Protein AF-0000000078541128 (afdb_homodimer)

Secondary structure (DSSP, 8-state):
-------TT--S-EEEEEEEGGGTEEEEEEGGGTEEEEEE--TTT-S--B-SS--SEEEES--EEEEEEEETTEEEEEEE--TT--S--EEEEEETTTTEEEEEEE--SSEEEEEE-TTSEEEEEETTTTEEEEEEPPTT-/-------TT--S-EEEEEEEGGGTEEEEEEGGGTEEEEEE--TTT-S--B-SS--SEEEES--EEEEEEEETTEEEEEEE--TT--S--EEEEEETTTTEEEEEEE--SSEEEEEE-TTSEEEEEETTTTEEEEEEPPTT-

Foldseek 3Di:
DPPPQQDFQGADPQQEWEQQPVVQWIWTQRQQQQKIFIDRVCVVPDDDPPPPDGTPDMDGPNARWQYWYDDNQKIWTWHPQDPVSPAFIFIKIARNVVGDMDTDDGHDAAWHYWDADNQAKIWTAHDVVRDIDIDHDDPVD/DPPPQQDFQGADPQQEWEQQPVVQWIWTQRQQQQKIFIARVCVVPDDDPPPPDGTPDMDGPNARWQYWYDDNQKIWTWHPQDPVSPAFIFIKIARNVVGDMDTDDGHDAAWHYWDADNQAKIWTAHDVVRDIDIDHDDPVD

Radius of gyration: 17.72 Å; Cα contacts (8 Å, |Δi|>4): 763; chains: 2; bounding box: 40×55×52 Å

Solvent-accessible surface area (backbone atoms only — not comparable to full-atom values): 14828 Å² total; per-residue (Å²): 122,83,79,87,66,70,52,84,67,50,46,78,33,37,45,17,33,24,53,26,66,93,74,40,28,34,31,36,24,17,22,82,69,13,28,36,40,23,26,74,50,40,79,88,75,58,91,48,62,45,66,85,48,72,54,76,47,70,46,68,79,69,38,23,27,35,21,44,36,52,57,71,66,30,42,35,35,33,18,22,70,37,98,75,60,77,46,73,11,28,36,34,42,26,40,65,88,77,67,50,69,46,76,78,45,72,64,51,63,41,42,39,19,49,30,71,46,97,85,36,43,33,37,33,23,14,53,75,61,45,44,30,42,50,44,75,52,62,85,85,104,121,83,80,88,68,70,52,84,69,50,46,77,34,38,47,16,33,25,52,24,65,91,75,41,28,34,32,36,24,17,21,81,69,13,28,36,41,24,25,74,49,42,82,89,73,61,87,46,63,46,66,85,48,71,52,77,47,71,47,68,78,69,40,23,28,36,22,44,37,52,56,71,67,28,42,36,34,35,19,20,70,35,98,74,60,78,46,73,11,28,36,34,40,27,38,66,88,76,67,50,69,46,74,77,44,70,64,51,63,40,43,38,21,49,29,70,47,96,83,35,42,34,37,34,24,12,54,77,61,45,43,30,42,54,44,75,51,62,86,85,104

pLDDT: mean 86.83, std 13.99, range [32.66, 98.69]

Structure (mmCIF, N/CA/C/O backbone):
data_AF-0000000078541128-model_v1
#
loop_
_entity.id
_entity.type
_entity.pdbx_description
1 polymer 'NHL repeat protein'
#
loop_
_atom_site.group_PDB
_atom_site.id
_atom_site.type_symbol
_atom_site.label_atom_id
_atom_site.label_alt_id
_atom_site.label_comp_id
_atom_site.label_asym_id
_atom_site.label_entity_id
_atom_site.label_seq_id
_atom_site.pdbx_PDB_ins_code
_atom_site.Cartn_x
_atom_site.Cartn_y
_atom_site.Cartn_z
_atom_site.occupancy
_atom_site.B_iso_or_equiv
_atom_site.auth_seq_id
_atom_site.auth_comp_id
_atom_site.auth_asym_id
_atom_site.auth_atom_id
_atom_site.pdbx_PDB_model_num
ATOM 1 N N . MET A 1 1 ? -11.203 32.375 -9.016 1 32.66 1 MET A N 1
ATOM 2 C CA . MET A 1 1 ? -11.945 31.141 -8.766 1 32.66 1 MET A CA 1
ATOM 3 C C . MET A 1 1 ? -11.656 30.609 -7.363 1 32.66 1 MET A C 1
ATOM 5 O O . MET A 1 1 ? -10.555 30.797 -6.84 1 32.66 1 MET A O 1
ATOM 9 N N . PRO A 1 2 ? -12.484 30.562 -6.43 1 39.88 2 PRO A N 1
ATOM 10 C CA . PRO A 1 2 ? -12.102 30.188 -5.066 1 39.88 2 PRO A CA 1
ATOM 11 C C . PRO A 1 2 ? -11.094 29.047 -5.027 1 39.88 2 PRO A C 1
ATOM 13 O O . PRO A 1 2 ? -11.031 28.234 -5.957 1 39.88 2 PRO A O 1
ATOM 16 N N . SER A 1 3 ? -9.891 29.156 -4.656 1 41.56 3 SER A N 1
ATOM 17 C CA . SER A 1 3 ? -8.789 28.203 -4.609 1 41.56 3 SER A CA 1
ATOM 18 C C . SER A 1 3 ? -9.281 26.812 -4.246 1 41.56 3 SER A C 1
ATOM 20 O O . SER A 1 3 ? -9.984 26.641 -3.246 1 41.56 3 SER A O 1
ATOM 22 N N . ASN A 1 4 ? -9.922 25.906 -5.113 1 50.22 4 ASN A N 1
ATOM 23 C CA . ASN A 1 4 ? -10.406 24.531 -5.07 1 50.22 4 ASN A CA 1
ATOM 24 C C . ASN A 1 4 ? -9.656 23.703 -4.027 1 50.22 4 ASN A C 1
ATOM 26 O O . ASN A 1 4 ? -8.867 22.828 -4.375 1 50.22 4 ASN A O 1
ATOM 30 N N . GLU A 1 5 ? -9.242 24.297 -2.873 1 69.75 5 GLU A N 1
ATOM 31 C CA . GLU A 1 5 ? -8.5 23.672 -1.785 1 69.75 5 GLU A CA 1
ATOM 32 C C . GLU A 1 5 ? -9.352 22.641 -1.058 1 69.75 5 GLU A C 1
ATOM 34 O O . GLU A 1 5 ? -10.484 22.922 -0.662 1 69.75 5 GLU A O 1
ATOM 39 N N . TYR A 1 6 ? -9.156 21.391 -1.331 1 81.69 6 TYR A N 1
ATOM 40 C CA . TYR A 1 6 ? -9.82 20.328 -0.582 1 81.69 6 TYR A CA 1
ATOM 41 C C . TYR A 1 6 ? -9.625 20.516 0.917 1 81.69 6 TYR A C 1
ATOM 43 O O . TYR A 1 6 ? -8.516 20.797 1.377 1 81.69 6 TYR A O 1
ATOM 51 N N . GLY A 1 7 ? -10.773 20.688 1.606 1 83.25 7 GLY A N 1
ATOM 52 C CA . GLY A 1 7 ? -10.711 20.828 3.053 1 83.25 7 GLY A CA 1
ATOM 53 C C . GLY A 1 7 ? -10.195 19.578 3.748 1 83.25 7 GLY A C 1
ATOM 54 O O . GLY A 1 7 ? -9.883 18.578 3.096 1 83.25 7 GLY A O 1
ATOM 55 N N . PRO A 1 8 ? -10.117 19.844 5.059 1 82.69 8 PRO A N 1
ATOM 56 C CA . PRO A 1 8 ? -9.758 18.656 5.836 1 82.69 8 PRO A CA 1
ATOM 57 C C . PRO A 1 8 ? -10.695 17.484 5.59 1 82.69 8 PRO A C 1
ATOM 59 O O . PRO A 1 8 ? -11.898 17.672 5.402 1 82.69 8 PRO A O 1
ATOM 62 N N . SER A 1 9 ? -10.109 16.266 5.418 1 85.31 9 SER A N 1
ATOM 63 C CA . SER A 1 9 ? -10.844 15.008 5.301 1 85.31 9 SER A CA 1
ATOM 64 C C . SER A 1 9 ? -11.422 14.836 3.898 1 85.31 9 SER A C 1
ATOM 66 O O . SER A 1 9 ? -12.109 13.852 3.621 1 85.31 9 SER A O 1
ATOM 68 N N . GLU A 1 10 ? -11.195 15.891 3.111 1 88.81 10 GLU A N 1
ATOM 69 C CA . GLU A 1 10 ? -11.57 15.742 1.707 1 88.81 10 GLU A CA 1
ATOM 70 C C . GLU A 1 10 ? -10.391 15.227 0.878 1 88.81 10 GLU A C 1
ATOM 72 O O . GLU A 1 10 ? -9.359 15.891 0.771 1 88.81 10 GLU A O 1
ATOM 77 N N . PHE A 1 11 ? -10.625 14.094 0.246 1 92.12 11 PHE A N 1
ATOM 78 C CA . PHE 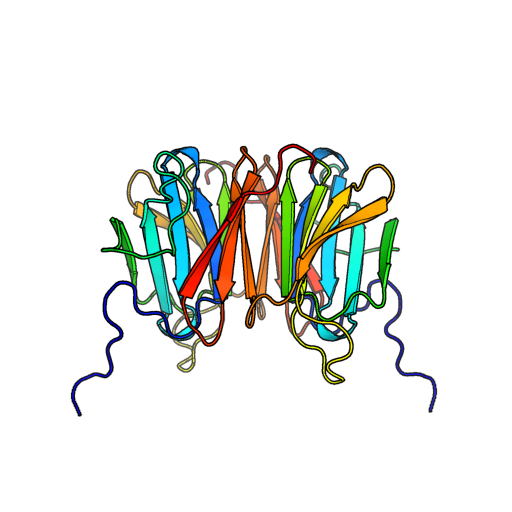A 1 11 ? -9.547 13.477 -0.512 1 92.12 11 PHE A CA 1
ATOM 79 C C . PHE A 1 11 ? -9.766 13.656 -2.01 1 92.12 11 PHE A C 1
ATOM 81 O O . PHE A 1 11 ? -10.898 13.664 -2.484 1 92.12 11 PHE A O 1
ATOM 88 N N . LEU A 1 12 ? -8.727 13.781 -2.695 1 93.44 12 LEU A N 1
ATOM 89 C CA . LEU A 1 12 ? -8.758 13.766 -4.152 1 93.44 12 LEU A CA 1
ATOM 90 C C . LEU A 1 12 ? -8.344 12.406 -4.695 1 93.44 12 LEU A C 1
ATOM 92 O O . LEU A 1 12 ? -9.086 11.781 -5.461 1 93.44 12 LEU A O 1
ATOM 96 N N . ILE A 1 13 ? -7.176 11.789 -4.262 1 94.25 13 ILE A N 1
ATOM 97 C CA . ILE A 1 13 ? -6.734 10.438 -4.566 1 94.25 13 ILE A CA 1
ATOM 98 C C . ILE A 1 13 ? -6.094 9.812 -3.33 1 94.25 13 ILE A C 1
ATOM 100 O O . ILE A 1 13 ? -4.875 9.891 -3.145 1 94.25 13 ILE A O 1
ATOM 104 N N . PRO A 1 14 ? -6.98 9.258 -2.457 1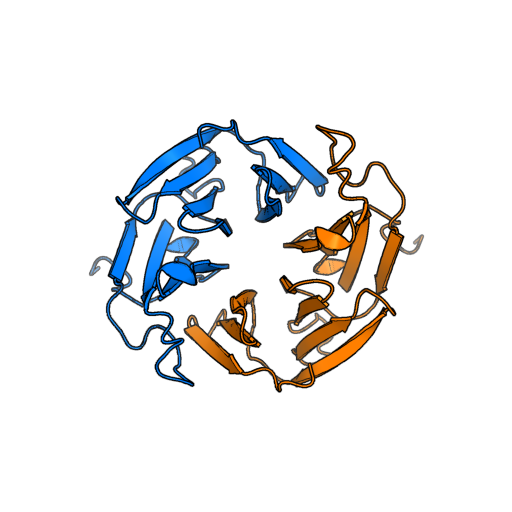 94.88 14 PRO A N 1
ATOM 105 C CA . PRO A 1 14 ? -6.406 8.539 -1.321 1 94.88 14 PRO A CA 1
ATOM 106 C C . PRO A 1 14 ? -5.684 7.258 -1.74 1 94.88 14 PRO A C 1
ATOM 108 O O . PRO A 1 14 ? -6.238 6.164 -1.618 1 94.88 14 PRO A O 1
ATOM 111 N N . HIS A 1 15 ? -4.438 7.379 -2.082 1 97.31 15 HIS A N 1
ATOM 112 C CA . HIS A 1 15 ? -3.688 6.379 -2.832 1 97.31 15 HIS A CA 1
ATOM 113 C C . HIS A 1 15 ? -3.141 5.297 -1.907 1 97.31 15 HIS A C 1
ATOM 115 O O . HIS A 1 15 ? -2.967 4.148 -2.324 1 97.31 15 HIS A O 1
ATOM 121 N N . SER A 1 16 ? -2.885 5.676 -0.635 1 98.25 16 SER A N 1
ATOM 122 C CA . SER A 1 16 ? -2.266 4.711 0.265 1 98.25 16 SER A CA 1
ATOM 123 C C . SER A 1 16 ? -2.678 4.957 1.712 1 98.25 16 SER A C 1
ATOM 125 O O . SER A 1 16 ? -2.924 6.102 2.105 1 98.25 16 SER A O 1
ATOM 127 N N . LEU A 1 17 ? -2.682 3.85 2.521 1 97.81 17 LEU A N 1
ATOM 128 C CA . LEU A 1 17 ? -3.047 3.9 3.934 1 97.81 17 LEU A CA 1
ATOM 129 C C . LEU A 1 17 ? -1.94 3.311 4.801 1 97.81 17 LEU A C 1
ATOM 131 O O . LEU A 1 17 ? -1.278 2.35 4.402 1 97.81 17 LEU A O 1
ATOM 135 N N . ALA A 1 18 ? -1.819 3.859 5.977 1 98 18 ALA A N 1
ATOM 136 C CA . ALA A 1 18 ? -0.995 3.283 7.031 1 98 18 ALA A CA 1
ATOM 137 C C . ALA A 1 18 ? -1.696 3.371 8.383 1 98 18 ALA A C 1
ATOM 139 O O . ALA A 1 18 ? -2.225 4.426 8.75 1 98 18 ALA A O 1
ATOM 140 N N . LEU A 1 19 ? -1.755 2.283 9.078 1 96.56 19 LEU A N 1
ATOM 141 C CA . LEU A 1 19 ? -2.346 2.234 10.414 1 96.56 19 LEU A CA 1
ATOM 142 C C . LEU A 1 19 ? -1.265 2.211 11.492 1 96.56 19 LEU A C 1
ATOM 144 O O . LEU A 1 19 ? -0.557 1.212 11.641 1 96.56 19 LEU A O 1
ATOM 148 N N . ILE A 1 20 ? -1.13 3.295 12.141 1 95.62 20 ILE A N 1
ATOM 149 C CA . ILE A 1 20 ? -0.237 3.355 13.289 1 95.62 20 ILE A CA 1
ATOM 150 C C . ILE A 1 20 ? -1.001 2.971 14.555 1 95.62 20 ILE A C 1
ATOM 152 O O . ILE A 1 20 ? -1.466 3.842 15.297 1 95.62 20 ILE A O 1
ATOM 156 N N . GLU A 1 21 ? -1.006 1.749 14.773 1 92.62 21 GLU A N 1
ATOM 157 C CA . GLU A 1 21 ? -1.968 1.168 15.703 1 92.62 21 GLU A CA 1
ATOM 158 C C . GLU A 1 21 ? -1.656 1.571 17.141 1 92.62 21 GLU A C 1
ATOM 160 O O . GLU A 1 21 ? -2.566 1.844 17.922 1 92.62 21 GLU A O 1
ATOM 165 N N . ASP A 1 22 ? -0.393 1.658 17.469 1 92.56 22 ASP A N 1
ATOM 166 C CA . ASP A 1 22 ? -0.024 1.984 18.844 1 92.56 22 ASP A CA 1
ATOM 167 C C . ASP A 1 22 ? -0.416 3.418 19.188 1 92.56 22 ASP A C 1
ATOM 169 O O . ASP A 1 22 ? -0.501 3.777 20.359 1 92.56 22 ASP A O 1
ATOM 173 N N . MET A 1 23 ? -0.615 4.25 18.172 1 93.56 23 MET A N 1
ATOM 174 C CA . MET A 1 23 ? -1.021 5.633 18.406 1 93.56 23 MET A CA 1
ATOM 175 C C . MET A 1 23 ? -2.484 5.84 18.031 1 93.56 23 MET A C 1
ATOM 177 O O . MET A 1 23 ? -2.986 6.965 18.062 1 93.56 23 MET A O 1
ATOM 181 N N . ASN A 1 24 ? -3.201 4.793 17.625 1 90.94 24 ASN A N 1
ATOM 182 C CA . ASN A 1 24 ? -4.594 4.832 17.188 1 90.94 24 ASN A CA 1
ATOM 183 C C . ASN A 1 24 ? -4.801 5.812 16.031 1 90.94 24 ASN A C 1
ATOM 185 O O . ASN A 1 24 ? -5.73 6.625 16.062 1 90.94 24 ASN A O 1
ATOM 189 N N . LEU A 1 25 ? -3.834 5.727 15.047 1 93.25 25 LEU A N 1
ATOM 190 C CA . LEU A 1 25 ? -3.906 6.629 13.906 1 93.25 25 LEU A CA 1
ATOM 191 C C . LEU A 1 25 ? -4.062 5.848 12.609 1 93.25 25 LEU A C 1
ATOM 193 O O . LEU A 1 25 ? -3.402 4.824 12.414 1 93.25 25 LEU A O 1
ATOM 197 N N . ILE A 1 26 ? -4.969 6.27 11.781 1 94.94 26 ILE A N 1
ATOM 198 C CA . ILE A 1 26 ? -5.039 5.871 10.375 1 94.94 26 ILE A CA 1
ATOM 199 C C . ILE A 1 26 ? -4.641 7.051 9.484 1 94.94 26 ILE A C 1
ATOM 201 O O . ILE A 1 26 ? -5.238 8.125 9.562 1 94.94 26 ILE A O 1
ATOM 205 N N . CYS A 1 27 ? -3.604 6.875 8.734 1 96.44 27 CYS A N 1
ATOM 206 C CA . CYS A 1 27 ? -3.062 7.941 7.898 1 96.44 27 CYS A CA 1
ATOM 207 C C . CYS A 1 27 ? -3.373 7.688 6.426 1 96.44 27 CYS A C 1
ATOM 209 O O . CYS A 1 27 ? -3.334 6.547 5.965 1 96.44 27 CYS A O 1
ATOM 211 N N . VAL A 1 28 ? -3.652 8.742 5.73 1 96.62 28 VAL A N 1
ATOM 212 C CA . VAL A 1 28 ? -4.055 8.68 4.328 1 96.62 28 VAL A CA 1
ATOM 213 C C . VAL A 1 28 ? -3.109 9.523 3.48 1 96.62 28 VAL A C 1
ATOM 215 O O . VAL A 1 28 ? -2.996 10.734 3.691 1 96.62 28 VAL A O 1
ATOM 218 N N . ALA A 1 29 ? -2.379 8.859 2.596 1 97.25 29 ALA A N 1
ATOM 219 C CA . ALA A 1 29 ? -1.646 9.602 1.574 1 97.25 29 ALA A CA 1
ATOM 220 C C . ALA A 1 29 ? -2.572 10.047 0.445 1 97.25 29 ALA A C 1
ATOM 222 O O . ALA A 1 29 ? -3.064 9.211 -0.324 1 97.25 29 ALA A O 1
ATOM 223 N N . ASP A 1 30 ? -2.834 11.305 0.445 1 95.44 30 ASP A N 1
ATOM 224 C CA . ASP A 1 30 ? -3.658 11.922 -0.593 1 95.44 30 ASP A CA 1
ATOM 225 C C . ASP A 1 30 ? -2.795 12.484 -1.717 1 95.44 30 ASP A C 1
ATOM 227 O O . ASP A 1 30 ? -2.441 13.664 -1.7 1 95.44 30 ASP A O 1
ATOM 231 N N . ARG A 1 31 ? -2.541 11.633 -2.666 1 95.5 31 ARG A N 1
ATOM 232 C CA . ARG A 1 31 ? -1.444 11.805 -3.613 1 95.5 31 ARG A CA 1
ATOM 233 C C . ARG A 1 31 ? -1.565 13.125 -4.359 1 95.5 31 ARG A C 1
ATOM 235 O O . ARG A 1 31 ? -0.625 13.922 -4.375 1 95.5 31 ARG A O 1
ATOM 242 N N . GLU A 1 32 ? -2.775 13.438 -4.871 1 93.12 32 GLU A N 1
ATOM 243 C CA . GLU A 1 32 ? -2.887 14.594 -5.758 1 93.12 32 GLU A CA 1
ATOM 244 C C . GLU A 1 32 ? -3.059 15.883 -4.957 1 93.12 32 GLU A C 1
ATOM 246 O O . GLU A 1 32 ? -2.896 16.984 -5.5 1 93.12 32 GLU A O 1
ATOM 251 N N . ASN A 1 33 ? -3.414 15.781 -3.625 1 91.94 33 ASN A N 1
ATOM 252 C CA . ASN A 1 33 ? -3.389 16.938 -2.74 1 91.94 33 ASN A CA 1
ATOM 253 C C . ASN A 1 33 ? -2.016 17.125 -2.105 1 91.94 33 ASN A C 1
ATOM 255 O O . ASN A 1 33 ? -1.792 18.094 -1.378 1 91.94 33 ASN A O 1
ATOM 259 N N . GLU A 1 34 ? -1.096 16.203 -2.385 1 92.88 34 GLU A N 1
ATOM 260 C CA . GLU A 1 34 ? 0.288 16.25 -1.924 1 92.88 34 GLU A CA 1
ATOM 261 C C . GLU A 1 34 ? 0.359 16.375 -0.405 1 92.88 34 GLU A C 1
ATOM 263 O O . GLU A 1 34 ? 1.082 17.219 0.123 1 92.88 34 GLU A O 1
ATOM 268 N N . ARG A 1 35 ? -0.426 15.531 0.238 1 93.69 35 ARG A N 1
ATOM 269 C CA . ARG A 1 35 ? -0.481 15.602 1.694 1 93.69 35 ARG A CA 1
ATOM 270 C C . ARG A 1 35 ? -0.777 14.227 2.297 1 93.69 35 ARG A C 1
ATOM 272 O O . ARG A 1 35 ? -1.242 13.328 1.598 1 93.69 35 ARG A O 1
ATOM 279 N N . VAL A 1 36 ? -0.39 14.133 3.504 1 96.31 36 VAL A N 1
ATOM 280 C CA . VAL A 1 36 ? -0.811 13.031 4.363 1 96.31 36 VAL A CA 1
ATOM 281 C C . VAL A 1 36 ? -1.637 13.57 5.527 1 96.31 36 VAL A C 1
ATOM 283 O O . VAL A 1 36 ? -1.249 14.547 6.172 1 96.31 36 VAL A O 1
ATOM 286 N N . GLN A 1 37 ? -2.826 12.984 5.695 1 95.5 37 GLN A N 1
ATOM 287 C CA . GLN A 1 37 ? -3.65 13.297 6.855 1 95.5 37 GLN A CA 1
ATOM 288 C C . GLN A 1 37 ? -3.859 12.07 7.734 1 95.5 37 GLN A C 1
ATOM 290 O O . GLN A 1 37 ? -4.074 10.969 7.227 1 95.5 37 GLN A O 1
ATOM 295 N N . CYS A 1 38 ? -3.797 12.297 9.016 1 94.88 38 CYS A N 1
ATOM 296 C CA . CYS A 1 38 ? -3.992 11.203 9.961 1 94.88 38 CYS A CA 1
ATOM 297 C C . CYS A 1 38 ? -5.184 11.477 10.875 1 94.88 38 CYS A C 1
ATOM 299 O O . CYS A 1 38 ? -5.352 12.594 11.367 1 94.88 38 CYS A O 1
ATOM 301 N N . PHE A 1 39 ? -5.918 10.438 11.047 1 92.31 39 PHE A N 1
ATOM 302 C CA . PHE A 1 39 ? -7.152 10.477 11.82 1 92.31 39 PHE A CA 1
ATOM 303 C C . PHE A 1 39 ? -7.125 9.438 12.938 1 92.31 39 PHE A C 1
ATOM 305 O O . PHE A 1 39 ? -6.285 8.539 12.93 1 92.31 39 PHE A O 1
ATOM 312 N N . SER A 1 40 ? -8.062 9.664 13.867 1 89.88 40 SER A N 1
ATOM 313 C CA . SER A 1 40 ? -8.258 8.578 14.82 1 89.88 40 SER A CA 1
ATOM 314 C C . SER A 1 40 ? -8.719 7.305 14.125 1 89.88 40 SER A C 1
ATOM 316 O O . SER A 1 40 ? -9.641 7.34 13.305 1 89.88 40 SER A O 1
ATOM 318 N N . ALA A 1 41 ? -8.07 6.207 14.391 1 89.31 41 ALA A N 1
ATOM 319 C CA . ALA A 1 41 ? -8.438 4.941 13.766 1 89.31 41 ALA A CA 1
ATOM 320 C C . ALA A 1 41 ? -9.719 4.379 14.367 1 89.31 41 ALA A C 1
ATOM 322 O O . ALA A 1 41 ? -10.352 3.498 13.781 1 89.31 41 ALA A O 1
ATOM 323 N N . GLY A 1 42 ? -10.133 4.859 15.453 1 82.56 42 GLY A N 1
ATOM 324 C CA . GLY A 1 42 ? -11.344 4.402 16.109 1 82.56 42 GLY A CA 1
ATOM 325 C C . GLY A 1 42 ? -11.273 2.955 16.562 1 82.56 42 GLY A C 1
ATOM 326 O O . GLY A 1 42 ? -12.289 2.26 16.594 1 82.56 42 GLY A O 1
ATOM 327 N N . LEU A 1 43 ? -10.203 2.33 16.531 1 72.44 43 LEU A N 1
ATOM 328 C CA . LEU A 1 43 ? -10.047 0.922 16.891 1 72.44 43 LEU A CA 1
ATOM 329 C C . LEU A 1 43 ? -10.727 0.609 18.219 1 72.44 43 LEU A C 1
ATOM 331 O O . LEU A 1 43 ? -11.211 -0.506 18.422 1 72.44 43 LEU A O 1
ATOM 335 N N . ALA A 1 44 ? -10.828 1.604 19 1 61.97 44 ALA A N 1
ATOM 336 C CA . ALA A 1 44 ? -11.508 1.357 20.266 1 61.97 44 ALA A CA 1
ATOM 337 C C . ALA A 1 44 ? -13.008 1.561 20.125 1 61.97 44 ALA A C 1
ATOM 339 O O . ALA A 1 44 ? -13.789 1.079 20.969 1 61.97 44 ALA A O 1
ATOM 340 N N . GLU A 1 45 ? -13.445 2.314 19.047 1 61.03 45 GLU A N 1
ATOM 341 C CA . GLU A 1 45 ? -14.844 2.732 18.984 1 61.03 45 GLU A CA 1
ATOM 342 C C . GLU A 1 45 ? -15.648 1.823 18.062 1 61.03 45 GLU A C 1
ATOM 344 O O . GLU A 1 45 ? -16.875 1.8 18.125 1 61.03 45 GLU A O 1
ATOM 349 N N . GLY A 1 46 ? -15.266 0.935 17.422 1 53.75 46 GLY A N 1
ATOM 350 C CA . GLY A 1 46 ? -15.93 0.039 16.484 1 53.75 46 GLY A CA 1
ATOM 351 C C . GLY A 1 46 ? -15.922 0.548 15.055 1 53.75 46 GLY A C 1
ATOM 352 O O . GLY A 1 46 ? -15.062 1.347 14.68 1 53.75 46 GLY A O 1
ATOM 353 N N . HIS A 1 47 ? -17.109 0.223 14.062 1 54 47 HIS A N 1
ATOM 354 C CA . HIS A 1 47 ? -17.312 0.353 12.625 1 54 47 HIS A CA 1
ATOM 355 C C . HIS A 1 47 ? -17.516 1.81 12.227 1 54 47 HIS A C 1
ATOM 357 O O . HIS A 1 47 ? -18.438 2.465 12.711 1 54 47 HIS A O 1
ATOM 363 N N . ARG A 1 48 ? -16.516 2.555 11.797 1 56.84 48 ARG A N 1
ATOM 364 C CA . ARG A 1 48 ? -16.797 3.902 11.312 1 56.84 48 ARG A CA 1
ATOM 365 C C . ARG A 1 48 ? -16.188 4.137 9.945 1 56.84 48 ARG A C 1
ATOM 367 O O . ARG A 1 48 ? -15.242 3.441 9.555 1 56.84 48 ARG A O 1
ATOM 374 N N . THR A 1 49 ? -16.938 4.633 8.961 1 57.81 49 THR A N 1
ATOM 375 C CA . THR A 1 49 ? -16.359 5.297 7.801 1 57.81 49 THR A CA 1
ATOM 376 C C . THR A 1 49 ? -15.383 6.387 8.234 1 57.81 49 THR A C 1
ATOM 378 O O . THR A 1 49 ? -15.633 7.109 9.195 1 57.81 49 THR A O 1
ATOM 381 N N . ILE A 1 50 ? -14.078 6.273 7.809 1 62.38 50 ILE A N 1
ATOM 382 C CA . ILE A 1 50 ? -13.086 7.324 8.023 1 62.38 50 ILE A CA 1
ATOM 383 C C . ILE A 1 50 ? -13 8.203 6.781 1 62.38 50 ILE A C 1
ATOM 385 O O . ILE A 1 50 ? -13.188 7.73 5.66 1 62.38 50 ILE A O 1
ATOM 389 N N . PRO A 1 51 ? -12.734 9.742 7.016 1 57.72 51 PRO A N 1
ATOM 390 C CA . PRO A 1 51 ? -12.688 10.43 8.305 1 57.72 51 PRO A CA 1
ATOM 391 C C . PRO A 1 51 ? -14.055 10.969 8.742 1 57.72 51 PRO A C 1
ATOM 393 O O . PRO A 1 51 ? -14.789 11.523 7.926 1 57.72 51 PRO A O 1
ATOM 396 N N . ALA A 1 52 ? -14.742 10.484 9.719 1 55.56 52 ALA A N 1
ATOM 397 C CA . ALA A 1 52 ? -15.883 11.273 10.188 1 55.56 52 ALA A CA 1
ATOM 398 C C . ALA A 1 52 ? -15.414 12.562 10.859 1 55.56 52 ALA A C 1
ATOM 400 O O . ALA A 1 52 ? -16.234 13.336 11.367 1 55.56 52 ALA A O 1
ATOM 401 N N . GLY A 1 53 ? -14.031 12.891 10.469 1 64.56 53 GLY A N 1
ATOM 402 C CA . GLY A 1 53 ? -13.758 14.016 11.344 1 64.56 53 GLY A CA 1
ATOM 403 C C . GLY A 1 53 ? -12.477 14.75 10.984 1 64.56 53 GLY A C 1
ATOM 404 O O . GLY A 1 53 ? -11.992 14.648 9.859 1 64.56 53 GLY A O 1
ATOM 405 N N . ILE A 1 54 ? -12 15.625 11.781 1 78 54 ILE A N 1
ATOM 406 C CA . ILE A 1 54 ? -10.836 16.5 11.695 1 78 54 ILE A CA 1
ATOM 407 C C . ILE A 1 54 ? -9.562 15.664 11.836 1 78 54 ILE A C 1
ATOM 409 O O . ILE A 1 54 ? -9.461 14.82 12.727 1 78 54 ILE A O 1
ATOM 413 N N . PRO A 1 55 ? -8.734 15.836 10.844 1 88.81 55 PRO A N 1
ATOM 414 C CA . PRO A 1 55 ? -7.449 15.156 11.016 1 88.81 55 PRO A CA 1
ATOM 415 C C . PRO A 1 55 ? -6.746 15.539 12.312 1 88.81 55 PRO A C 1
ATOM 417 O O . PRO A 1 55 ? -6.809 16.703 12.734 1 88.81 55 PRO A O 1
ATOM 420 N N . ILE A 1 56 ? -6.207 14.57 12.984 1 87.31 56 ILE A N 1
ATOM 421 C CA . ILE A 1 56 ? -5.418 14.781 14.195 1 87.31 56 ILE A CA 1
ATOM 422 C C . ILE A 1 56 ? -4.105 15.477 13.836 1 87.31 56 ILE A C 1
ATOM 424 O O . ILE A 1 56 ? -3.643 16.359 14.562 1 87.31 56 ILE A O 1
ATOM 428 N N . THR A 1 57 ? -3.475 15.133 12.742 1 88.12 57 THR A N 1
ATOM 429 C CA . THR A 1 57 ? -2.254 15.734 12.211 1 88.12 57 THR A CA 1
ATOM 430 C C . THR A 1 57 ? -2.178 15.562 10.695 1 88.12 57 THR A C 1
ATOM 432 O O . THR A 1 57 ? -2.857 14.711 10.133 1 88.12 57 THR A O 1
ATOM 435 N N . SER A 1 58 ? -1.383 16.469 10.102 1 91.38 58 SER A N 1
ATOM 436 C CA . SER A 1 58 ? -1.222 16.422 8.656 1 91.38 58 SER A CA 1
ATOM 437 C C . SER A 1 58 ? 0.143 16.953 8.234 1 91.38 58 SER A C 1
ATOM 439 O O . SER A 1 58 ? 0.774 17.719 8.969 1 91.38 58 SER A O 1
ATOM 441 N N . ALA A 1 59 ? 0.626 16.406 7.234 1 90.88 59 ALA A N 1
ATOM 442 C CA . ALA A 1 59 ? 1.774 16.953 6.516 1 90.88 59 ALA A CA 1
ATOM 443 C C . ALA A 1 59 ? 1.375 17.422 5.121 1 90.88 59 ALA A C 1
ATOM 445 O O . ALA A 1 59 ? 0.864 16.641 4.316 1 90.88 59 ALA A O 1
ATOM 446 N N . GLU A 1 60 ? 1.689 18.703 4.848 1 90.06 60 GLU A N 1
ATOM 447 C CA . GLU A 1 60 ? 1.238 19.312 3.596 1 90.06 60 GLU A CA 1
ATOM 448 C C . GLU A 1 60 ? 2.42 19.672 2.703 1 90.06 60 GLU A C 1
ATOM 450 O O . GLU A 1 60 ? 3.539 19.859 3.188 1 90.06 60 GLU A O 1
ATOM 455 N N . GLN A 1 61 ? 2.109 19.703 1.428 1 88.25 61 GLN A N 1
ATOM 456 C CA . GLN A 1 61 ? 3.09 20.141 0.439 1 88.25 61 GLN A CA 1
ATOM 457 C C . GLN A 1 61 ? 4.355 19.297 0.511 1 88.25 61 GLN A C 1
ATOM 459 O O . GLN A 1 61 ? 5.469 19.828 0.513 1 88.25 61 GLN A O 1
ATOM 464 N N . ILE A 1 62 ? 4.164 18.031 0.667 1 89.06 62 ILE A N 1
ATOM 465 C CA . ILE A 1 62 ? 5.316 17.141 0.829 1 89.06 62 ILE A CA 1
ATOM 466 C C . ILE A 1 62 ? 5.539 16.344 -0.451 1 89.06 62 ILE A C 1
ATOM 468 O O . ILE A 1 62 ? 6.223 15.32 -0.438 1 89.06 62 ILE A O 1
ATOM 472 N N . GLY A 1 63 ? 4.922 16.797 -1.562 1 90.81 63 GLY A N 1
ATOM 473 C CA . GLY A 1 63 ? 5.008 16.078 -2.822 1 90.81 63 GLY A CA 1
ATOM 474 C C . GLY A 1 63 ? 3.918 15.039 -2.99 1 90.81 63 GLY A C 1
ATOM 475 O O . GLY A 1 63 ? 3.072 14.875 -2.111 1 90.81 63 GLY A O 1
ATOM 476 N N . ARG A 1 64 ? 3.875 14.352 -4.141 1 95.12 64 ARG A N 1
ATOM 477 C CA . ARG A 1 64 ? 2.914 13.289 -4.41 1 95.12 64 ARG A CA 1
ATOM 478 C C . ARG A 1 64 ? 3.307 12 -3.695 1 95.12 64 ARG A C 1
ATOM 480 O O . ARG A 1 64 ? 4.219 11.297 -4.133 1 95.12 64 ARG A O 1
ATOM 487 N N . VAL A 1 65 ? 2.678 11.781 -2.623 1 96.38 65 VAL A N 1
ATOM 488 C CA . VAL A 1 65 ? 2.988 10.594 -1.825 1 96.38 65 VAL A CA 1
ATOM 489 C C . VAL A 1 65 ? 2.291 9.375 -2.418 1 96.38 65 VAL A C 1
ATOM 491 O O . VAL A 1 65 ? 1.061 9.289 -2.404 1 96.38 65 VAL A O 1
ATOM 494 N N . PHE A 1 66 ? 3.02 8.406 -2.941 1 97.38 66 PHE A N 1
ATOM 495 C CA . PHE A 1 66 ? 2.469 7.234 -3.615 1 97.38 66 PHE A CA 1
ATOM 496 C C . PHE A 1 66 ? 2.199 6.109 -2.621 1 97.38 66 PHE A C 1
ATOM 498 O O . PHE A 1 66 ? 1.262 5.332 -2.797 1 97.38 66 PHE A O 1
ATOM 505 N N . ALA A 1 67 ? 3.055 6.051 -1.578 1 98.5 67 ALA A N 1
ATOM 506 C CA . ALA A 1 67 ? 2.861 4.961 -0.625 1 98.5 67 ALA A CA 1
ATOM 507 C C . ALA A 1 67 ? 3.346 5.359 0.767 1 98.5 67 ALA A C 1
ATOM 509 O O . ALA A 1 67 ? 4.352 6.055 0.906 1 98.5 67 ALA A O 1
ATOM 510 N N . ILE A 1 68 ? 2.611 4.871 1.739 1 98.69 68 ILE A N 1
ATOM 511 C CA . ILE A 1 68 ? 3.018 4.98 3.137 1 98.69 68 ILE A CA 1
ATOM 512 C C . ILE A 1 68 ? 2.852 3.633 3.83 1 98.69 68 ILE A C 1
ATOM 514 O O . ILE A 1 68 ? 1.98 2.842 3.463 1 98.69 68 ILE A O 1
ATOM 518 N N . ARG A 1 69 ? 3.705 3.375 4.766 1 98.31 69 ARG A N 1
ATOM 519 C CA . ARG A 1 69 ? 3.689 2.215 5.652 1 98.31 69 ARG A CA 1
ATOM 520 C C . ARG A 1 69 ? 4.047 2.611 7.082 1 98.31 69 ARG A C 1
ATOM 522 O O . ARG A 1 69 ? 4.684 3.645 7.305 1 98.31 69 ARG A O 1
ATOM 529 N N . GLU A 1 70 ? 3.529 1.837 7.949 1 97.38 70 GLU A N 1
ATOM 530 C CA . GLU A 1 70 ? 3.828 2.076 9.359 1 97.38 70 GLU A CA 1
ATOM 531 C C . GLU A 1 70 ? 4.914 1.13 9.859 1 97.38 70 GLU A C 1
ATOM 533 O O . GLU A 1 70 ? 4.996 -0.019 9.422 1 97.38 70 GLU A O 1
ATOM 538 N N . LYS A 1 71 ? 5.707 1.537 10.727 1 94.69 71 LYS A N 1
ATOM 539 C CA . LYS A 1 71 ? 6.602 0.768 11.594 1 94.69 71 LYS A CA 1
ATOM 540 C C . LYS A 1 71 ? 6.625 1.34 13.008 1 94.69 71 LYS A C 1
ATOM 542 O O . LYS A 1 71 ? 7.281 2.354 13.258 1 94.69 71 LYS A O 1
ATOM 547 N N . LYS A 1 72 ? 5.965 0.614 13.906 1 93.69 7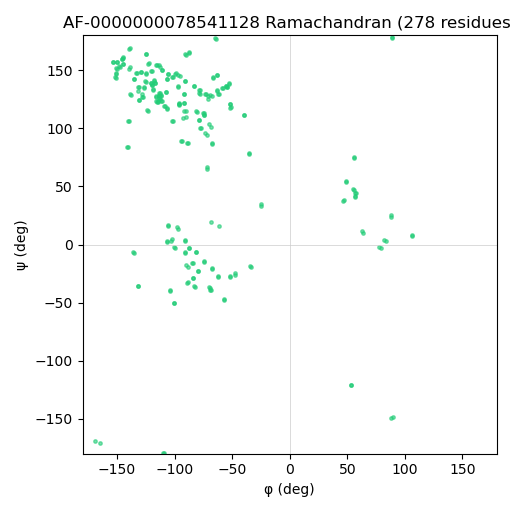2 LYS A N 1
ATOM 548 C CA . LYS A 1 72 ? 5.73 1.166 15.242 1 93.69 72 LYS A CA 1
ATOM 549 C C . LYS A 1 72 ? 5.062 2.535 15.156 1 93.69 72 LYS A C 1
ATOM 551 O O . LYS A 1 72 ? 3.992 2.676 14.562 1 93.69 72 LYS A O 1
ATOM 556 N N . HIS A 1 73 ? 5.758 3.582 15.734 1 95.88 73 HIS A N 1
ATOM 557 C CA . HIS A 1 73 ? 5.16 4.914 15.719 1 95.88 73 HIS A CA 1
ATOM 558 C C . HIS A 1 73 ? 5.703 5.75 14.57 1 95.88 73 HIS A C 1
ATOM 560 O O . HIS A 1 73 ? 5.48 6.961 14.516 1 95.88 73 HIS A O 1
ATOM 566 N N . TYR A 1 74 ? 6.371 5.105 13.633 1 95.44 74 TYR A N 1
ATOM 567 C CA . TYR A 1 74 ? 6.926 5.828 12.484 1 95.44 74 TYR A CA 1
ATOM 568 C C . TYR A 1 74 ? 6.047 5.648 11.25 1 95.44 74 TYR A C 1
ATOM 570 O O . TYR A 1 74 ? 5.465 4.582 11.047 1 95.44 74 TYR A O 1
ATOM 578 N N . LEU A 1 75 ? 5.969 6.684 10.484 1 97.25 75 LEU A N 1
ATOM 579 C CA . LEU A 1 75 ? 5.387 6.672 9.148 1 97.25 75 LEU A CA 1
ATOM 580 C C . LEU A 1 75 ? 6.473 6.766 8.086 1 97.25 75 LEU A C 1
ATOM 582 O O . LEU A 1 75 ? 7.242 7.73 8.055 1 97.25 75 LEU A O 1
ATOM 586 N N . VAL A 1 76 ? 6.582 5.742 7.281 1 97.19 76 VAL A N 1
ATOM 587 C CA . VAL A 1 76 ? 7.559 5.688 6.199 1 97.19 76 VAL A CA 1
ATOM 588 C C . VAL A 1 76 ? 6.852 5.855 4.855 1 97.19 76 VAL A C 1
ATOM 590 O O . VAL A 1 76 ? 5.793 5.262 4.629 1 97.19 76 VAL A O 1
ATOM 593 N N . GLY A 1 77 ? 7.348 6.711 4.023 1 97.75 77 GLY A N 1
ATOM 594 C CA . GLY A 1 77 ? 6.652 6.945 2.766 1 97.75 77 GLY A CA 1
ATOM 595 C C . GLY A 1 77 ? 7.594 7.234 1.609 1 97.75 77 GLY A C 1
ATOM 596 O O . GLY A 1 77 ? 8.773 7.531 1.819 1 97.75 77 GLY A O 1
ATOM 597 N N . VAL A 1 78 ? 7.094 7.039 0.39 1 97.31 78 VAL A N 1
ATOM 598 C CA . VAL A 1 78 ? 7.801 7.406 -0.834 1 97.31 78 VAL A CA 1
ATOM 599 C C . VAL A 1 78 ? 6.969 8.414 -1.628 1 97.31 78 VAL A C 1
ATOM 601 O O . VAL A 1 78 ? 5.742 8.312 -1.671 1 97.31 78 VAL A O 1
ATOM 604 N N . THR A 1 79 ? 7.676 9.367 -2.154 1 96.19 79 THR A N 1
ATOM 605 C CA . THR A 1 79 ? 7.043 10.352 -3.02 1 96.19 79 THR A CA 1
ATOM 606 C C . THR A 1 79 ? 7.512 10.188 -4.461 1 96.19 79 THR A C 1
ATOM 608 O O . THR A 1 79 ? 8.562 9.594 -4.715 1 96.19 79 THR A O 1
ATOM 611 N N . GLY A 1 80 ? 6.684 10.523 -5.402 1 92.69 80 GLY A N 1
ATOM 612 C CA . GLY A 1 80 ? 7.051 10.586 -6.809 1 92.69 80 GLY A CA 1
ATOM 613 C C . GLY A 1 80 ? 7.113 12.008 -7.348 1 92.69 80 GLY A C 1
ATOM 614 O O . GLY A 1 80 ? 6.953 12.969 -6.594 1 92.69 80 GLY A O 1
ATOM 615 N N . ARG A 1 81 ? 7.441 12.039 -8.625 1 84.75 81 ARG A N 1
ATOM 616 C CA . ARG A 1 81 ? 7.551 13.344 -9.273 1 84.75 81 ARG A CA 1
ATOM 617 C C . ARG A 1 81 ? 6.207 14.062 -9.273 1 84.75 81 ARG A C 1
ATOM 619 O O . ARG A 1 81 ? 5.16 13.438 -9.445 1 84.75 81 ARG A O 1
ATOM 626 N N . ASP A 1 82 ? 6.258 15.305 -8.898 1 74.75 82 ASP A N 1
ATOM 627 C CA . ASP A 1 82 ? 5.051 16.125 -8.977 1 74.75 82 ASP A CA 1
ATOM 628 C C . ASP A 1 82 ? 4.957 16.828 -10.328 1 74.75 82 ASP A C 1
ATOM 630 O O . ASP A 1 82 ? 5.836 16.672 -11.18 1 74.75 82 ASP A O 1
ATOM 634 N N . GLU A 1 83 ? 3.775 17.312 -10.609 1 71.81 83 GLU A N 1
ATOM 635 C CA . GLU A 1 83 ? 3.525 17.938 -11.898 1 71.81 83 GLU A CA 1
ATOM 636 C C . GLU A 1 83 ? 4.566 19.016 -12.195 1 71.81 83 GLU A C 1
ATOM 638 O O . GLU A 1 83 ? 4.945 19.219 -13.352 1 71.81 83 GLU A O 1
ATOM 643 N N . GLU A 1 84 ? 5.059 19.531 -11.148 1 73.56 84 GLU A N 1
ATOM 644 C CA . GLU A 1 84 ? 5.965 20.656 -11.352 1 73.56 84 GLU A CA 1
ATOM 645 C C . GLU A 1 84 ? 7.422 20.234 -11.18 1 73.56 84 GLU A C 1
ATOM 647 O O . GLU A 1 84 ? 8.336 21.031 -11.398 1 73.56 84 GLU A O 1
ATOM 652 N N . ASP A 1 85 ? 7.562 18.969 -10.961 1 71.19 85 ASP A N 1
ATOM 653 C CA . ASP A 1 85 ? 8.891 18.391 -10.75 1 71.19 85 ASP A CA 1
ATOM 654 C C . ASP A 1 85 ? 9.695 19.234 -9.758 1 71.19 85 ASP A C 1
ATOM 656 O O . ASP A 1 85 ? 10.898 19.438 -9.945 1 71.19 85 ASP A O 1
ATOM 660 N N . GLN A 1 86 ? 8.992 19.719 -8.75 1 76.81 86 GLN A N 1
ATOM 661 C CA . GLN A 1 86 ? 9.664 20.594 -7.789 1 76.81 86 GLN A CA 1
ATOM 662 C C . GLN A 1 86 ? 10.406 19.766 -6.738 1 76.81 86 GLN A C 1
ATOM 664 O O . GLN A 1 86 ? 11.477 20.172 -6.277 1 76.81 86 GLN A O 1
ATOM 669 N N . LEU A 1 87 ? 9.891 18.672 -6.348 1 82.81 87 LEU A N 1
ATOM 670 C CA . LEU A 1 87 ? 10.523 17.828 -5.328 1 82.81 87 LEU A CA 1
ATOM 671 C C . LEU A 1 87 ? 10.938 16.484 -5.906 1 82.81 87 LEU A C 1
ATOM 673 O O . LEU A 1 87 ? 10.125 15.789 -6.523 1 82.81 87 LEU A O 1
ATOM 677 N N . PRO A 1 88 ? 12.227 16.188 -5.789 1 89.38 88 PRO A N 1
ATOM 678 C CA . PRO A 1 88 ? 12.625 14.844 -6.234 1 89.38 88 PRO A CA 1
ATOM 679 C C . PRO A 1 88 ? 11.969 13.727 -5.418 1 89.38 88 PRO A C 1
ATOM 681 O O . PRO A 1 88 ? 11.688 13.914 -4.23 1 89.38 88 PRO A O 1
ATOM 684 N N . PRO A 1 89 ? 11.703 12.672 -6.082 1 92.75 89 PRO A N 1
ATOM 685 C CA . PRO A 1 89 ? 11.195 11.531 -5.316 1 92.75 89 PRO A CA 1
ATOM 686 C C . PRO A 1 89 ? 12.094 11.164 -4.137 1 92.75 89 PRO A C 1
ATOM 688 O O . PRO A 1 89 ? 13.32 11.234 -4.246 1 92.75 89 PRO A O 1
ATOM 691 N N . GLN A 1 90 ? 11.477 10.859 -3.033 1 94.31 90 GLN A N 1
ATOM 692 C CA . GLN A 1 90 ? 12.266 10.578 -1.837 1 94.31 90 GLN A CA 1
ATOM 693 C C . GLN A 1 90 ? 11.609 9.5 -0.985 1 94.31 90 GLN A C 1
ATOM 695 O O . GLN A 1 90 ? 10.414 9.234 -1.121 1 94.31 90 GLN A O 1
ATOM 700 N N . LEU A 1 91 ? 12.414 8.859 -0.236 1 95.88 91 LEU A N 1
ATOM 701 C CA . LEU A 1 91 ? 11.984 8.062 0.907 1 95.88 91 LEU A CA 1
ATOM 702 C C . LEU A 1 91 ? 12.102 8.859 2.203 1 95.88 91 LEU A C 1
ATOM 704 O O . LEU A 1 91 ? 13.188 9.336 2.545 1 95.88 91 LEU A O 1
ATOM 708 N N . PHE A 1 92 ? 10.984 9 2.875 1 95.88 92 PHE A N 1
ATOM 709 C CA . PHE A 1 92 ? 11.008 9.766 4.117 1 95.88 92 PHE A CA 1
ATOM 710 C C . PHE A 1 92 ? 10.508 8.922 5.281 1 95.88 92 PHE A C 1
ATOM 712 O O . PHE A 1 92 ? 9.789 7.941 5.078 1 95.88 92 PHE A O 1
ATOM 719 N N . VAL A 1 93 ? 10.914 9.281 6.441 1 95.94 93 VAL A N 1
ATOM 720 C CA . VAL A 1 93 ? 10.453 8.703 7.699 1 95.94 93 VAL A CA 1
ATOM 721 C C . VAL A 1 93 ? 10.016 9.82 8.641 1 95.94 93 VAL A C 1
ATOM 723 O O . VAL A 1 93 ? 10.742 10.789 8.852 1 95.94 93 VAL A O 1
ATOM 726 N N . MET A 1 94 ? 8.844 9.695 9.125 1 95.88 94 MET A N 1
ATOM 727 C CA . MET A 1 94 ? 8.305 10.656 10.078 1 95.88 94 MET A CA 1
ATOM 728 C C . MET A 1 94 ? 8.078 10.008 11.438 1 95.88 94 MET A C 1
ATOM 730 O O . MET A 1 94 ? 7.441 8.953 11.531 1 95.88 94 MET A O 1
ATOM 734 N N . ASP A 1 95 ? 8.68 10.547 12.453 1 95.88 95 ASP A N 1
ATOM 735 C CA . ASP A 1 95 ? 8.359 10.164 13.828 1 95.88 95 ASP A CA 1
ATOM 736 C C . ASP A 1 95 ? 7.023 10.773 14.258 1 95.88 95 ASP A C 1
ATOM 738 O O . ASP A 1 95 ? 6.922 11.984 14.461 1 95.88 95 ASP A O 1
ATOM 742 N N . MET A 1 96 ? 6.059 9.953 14.461 1 95.81 96 MET A N 1
ATOM 743 C CA . MET A 1 96 ? 4.699 10.445 14.672 1 95.81 96 MET A CA 1
ATOM 744 C C . MET A 1 96 ? 4.504 10.898 16.109 1 95.81 96 MET A C 1
ATOM 746 O O . MET A 1 96 ? 3.486 11.508 16.453 1 95.81 96 MET A O 1
ATOM 750 N N . THR A 1 97 ? 5.496 10.68 16.969 1 95.38 97 THR A N 1
ATOM 751 C CA . THR A 1 97 ? 5.426 11.148 18.344 1 95.38 97 THR A CA 1
ATOM 752 C C . THR A 1 97 ? 5.766 12.633 18.422 1 95.38 97 THR A C 1
ATOM 754 O O . THR A 1 97 ? 5.309 13.328 19.344 1 95.38 97 THR A O 1
ATOM 757 N N . ASN A 1 98 ? 6.5 13.156 17.422 1 94.44 98 ASN A N 1
ATOM 758 C CA . ASN A 1 98 ? 6.922 14.555 17.516 1 94.44 98 ASN A CA 1
ATOM 759 C C . ASN A 1 98 ? 6.727 15.281 16.188 1 94.44 98 ASN A C 1
ATOM 761 O O . ASN A 1 98 ? 6.941 16.484 16.094 1 94.44 98 ASN A O 1
ATOM 765 N N . GLY A 1 99 ? 6.355 14.516 15.18 1 91.19 99 GLY A N 1
ATOM 766 C CA . GLY A 1 99 ? 6.039 15.117 13.898 1 91.19 99 GLY A CA 1
ATOM 767 C C . GLY A 1 99 ? 7.266 15.406 13.055 1 91.19 99 GLY A C 1
ATOM 768 O O . GLY A 1 99 ? 7.16 15.953 11.953 1 91.19 99 GLY A O 1
ATOM 769 N N . LYS A 1 100 ? 8.438 15.023 13.516 1 93.19 100 LYS A N 1
ATOM 770 C CA . LYS A 1 100 ? 9.656 15.273 12.758 1 93.19 100 LYS A CA 1
ATOM 771 C C . LYS A 1 100 ? 9.82 14.258 11.625 1 93.19 100 LYS A C 1
ATOM 773 O O . LYS A 1 100 ? 9.633 13.055 11.828 1 93.19 100 LYS A O 1
ATOM 778 N N . ALA A 1 101 ? 10.133 14.812 10.477 1 92.94 101 ALA A N 1
ATOM 779 C CA . ALA A 1 101 ? 10.344 13.977 9.297 1 92.94 101 ALA A CA 1
ATOM 780 C C . ALA A 1 101 ? 11.773 14.109 8.781 1 92.94 101 ALA A C 1
ATOM 782 O O . ALA A 1 101 ? 12.359 15.195 8.82 1 92.94 101 ALA A O 1
ATOM 783 N N . ASN A 1 102 ? 12.32 13.023 8.367 1 93.56 102 ASN A N 1
ATOM 784 C CA . ASN A 1 102 ? 13.633 12.977 7.727 1 93.56 102 ASN A CA 1
ATOM 785 C C . ASN A 1 102 ? 13.562 12.289 6.363 1 93.56 102 ASN A C 1
ATOM 787 O O . ASN A 1 102 ? 12.844 11.305 6.195 1 93.56 102 ASN A O 1
ATOM 791 N N . THR A 1 103 ? 14.289 12.836 5.441 1 92.69 103 THR A N 1
ATOM 792 C CA . THR A 1 103 ? 14.477 12.195 4.148 1 92.69 103 THR A CA 1
ATOM 793 C C . THR A 1 103 ? 15.719 11.305 4.164 1 92.69 103 THR A C 1
ATOM 795 O O . THR A 1 103 ? 16.812 11.75 4.531 1 92.69 103 THR A O 1
ATOM 798 N N . PHE A 1 104 ? 15.586 10.133 3.748 1 91 104 PHE A N 1
ATOM 799 C CA . PHE A 1 104 ? 16.688 9.188 3.82 1 91 104 PHE A CA 1
ATOM 800 C C . PHE A 1 104 ? 17.328 8.984 2.447 1 91 104 PHE A C 1
ATOM 802 O O . PHE A 1 104 ? 18.531 8.773 2.34 1 91 104 PHE A O 1
ATOM 809 N N . ILE A 1 105 ? 16.547 8.938 1.499 1 91.06 105 ILE A N 1
ATOM 810 C CA . ILE A 1 105 ? 17 8.734 0.13 1 91.06 105 ILE A CA 1
ATOM 811 C C . ILE A 1 105 ? 16.281 9.695 -0.807 1 91.06 105 ILE A C 1
ATOM 813 O O . ILE A 1 105 ? 15.094 9.977 -0.626 1 91.06 105 ILE A O 1
ATOM 817 N N . LYS A 1 106 ? 16.984 10.18 -1.752 1 92 106 LYS A N 1
ATOM 818 C CA . LYS A 1 106 ? 16.406 11 -2.814 1 92 106 LYS A CA 1
ATOM 819 C C . LYS A 1 106 ? 16.641 10.367 -4.184 1 92 106 LYS A C 1
ATOM 821 O O . LYS A 1 106 ? 17.578 9.586 -4.359 1 92 106 LYS A O 1
ATOM 826 N N . GLY A 1 107 ? 15.734 10.609 -5.043 1 91.25 107 GLY A N 1
ATOM 827 C CA . GLY A 1 107 ? 15.945 10.258 -6.438 1 91.25 107 GLY A CA 1
ATOM 828 C C . GLY A 1 107 ? 15.523 8.836 -6.77 1 91.25 107 GLY A C 1
ATOM 829 O O . GLY A 1 107 ? 16.062 8.227 -7.688 1 91.25 107 GLY A O 1
ATOM 830 N N . ILE A 1 108 ? 14.641 8.281 -6.004 1 92.25 108 ILE A N 1
ATOM 831 C CA . ILE A 1 108 ? 14.117 6.961 -6.336 1 92.25 108 ILE A CA 1
ATOM 832 C C . ILE A 1 108 ? 13.273 7.039 -7.605 1 92.25 108 ILE A C 1
ATOM 834 O O . ILE A 1 108 ? 12.344 7.848 -7.691 1 92.25 108 ILE A O 1
ATOM 838 N N . GLU A 1 109 ? 13.625 6.18 -8.492 1 92.69 109 GLU A N 1
ATOM 839 C CA . GLU A 1 109 ? 12.945 6.223 -9.781 1 92.69 109 GLU A CA 1
ATOM 840 C C . GLU A 1 109 ? 11.531 5.648 -9.68 1 92.69 109 GLU A C 1
ATOM 842 O O . GLU A 1 109 ? 11.359 4.453 -9.438 1 92.69 109 GLU A O 1
ATOM 847 N N . ASN A 1 110 ? 10.516 6.449 -9.812 1 93.81 110 ASN A N 1
ATOM 848 C CA . ASN A 1 110 ? 9.102 6.117 -9.93 1 93.81 110 ASN A CA 1
ATOM 849 C C . ASN A 1 110 ? 8.664 5.129 -8.859 1 93.81 110 ASN A C 1
ATOM 851 O O . ASN A 1 110 ? 8.062 4.098 -9.164 1 93.81 110 ASN A O 1
ATOM 855 N N . PRO A 1 111 ? 8.914 5.461 -7.621 1 95.94 111 PRO A N 1
ATOM 856 C CA . PRO A 1 111 ? 8.422 4.582 -6.555 1 95.94 111 PRO A CA 1
ATOM 857 C C . PRO A 1 111 ? 6.898 4.551 -6.465 1 95.94 111 PRO A C 1
ATOM 859 O O . PRO A 1 111 ? 6.246 5.578 -6.664 1 95.94 111 PRO A O 1
ATOM 862 N N . HIS A 1 112 ? 6.363 3.387 -6.156 1 97.12 112 HIS A N 1
ATOM 863 C CA . HIS A 1 112 ? 4.91 3.287 -6.195 1 97.12 112 HIS A CA 1
ATOM 864 C C . HIS A 1 112 ? 4.367 2.629 -4.934 1 97.12 112 HIS A C 1
ATOM 866 O O . HIS A 1 112 ? 3.254 2.936 -4.496 1 97.12 112 HIS A O 1
ATOM 872 N N . SER A 1 113 ? 5.047 1.648 -4.34 1 97.81 113 SER A N 1
ATOM 873 C CA . SER A 1 113 ? 4.664 0.948 -3.119 1 97.81 113 SER A CA 1
ATOM 874 C C . SER A 1 113 ? 5.887 0.588 -2.283 1 97.81 113 SER A C 1
ATOM 876 O O . SER A 1 113 ? 7.016 0.598 -2.785 1 97.81 113 SER A O 1
ATOM 878 N N . LEU A 1 114 ? 5.613 0.318 -0.981 1 97.25 114 LEU A N 1
ATOM 879 C CA . LEU A 1 114 ? 6.746 -0.114 -0.172 1 97.25 114 LEU A CA 1
ATOM 880 C C . LEU A 1 114 ? 6.301 -1.091 0.911 1 97.25 114 LEU A C 1
ATOM 882 O O . LEU A 1 114 ? 5.113 -1.16 1.239 1 97.25 114 LEU A O 1
ATOM 886 N N . ALA A 1 115 ? 7.117 -1.921 1.342 1 97 115 ALA A N 1
ATOM 887 C CA . ALA A 1 115 ? 7.039 -2.811 2.498 1 97 115 ALA A CA 1
ATOM 888 C C . ALA A 1 115 ? 8.289 -2.691 3.367 1 97 115 ALA A C 1
ATOM 890 O O . ALA A 1 115 ? 9.367 -2.375 2.871 1 97 115 ALA A O 1
ATOM 891 N N . ILE A 1 116 ? 8.094 -2.879 4.637 1 95.25 116 ILE A N 1
ATOM 892 C CA . ILE A 1 116 ? 9.188 -2.619 5.57 1 95.25 116 ILE A CA 1
ATOM 893 C C . ILE A 1 116 ? 9.344 -3.801 6.523 1 95.25 116 ILE A C 1
ATOM 895 O O . ILE A 1 116 ? 8.359 -4.305 7.066 1 95.25 116 ILE A O 1
ATOM 899 N N . SER A 1 117 ? 10.594 -4.199 6.742 1 92.88 117 SER A N 1
ATOM 900 C CA . SER A 1 117 ? 10.875 -5.27 7.699 1 92.88 117 SER A CA 1
ATOM 901 C C . SER A 1 117 ? 11.047 -4.719 9.109 1 92.88 117 SER A C 1
ATOM 903 O O . SER A 1 117 ? 11.258 -3.516 9.289 1 92.88 117 SER A O 1
ATOM 905 N N . ASP A 1 118 ? 10.992 -5.648 10.023 1 90.5 118 ASP A N 1
ATOM 906 C CA . ASP A 1 118 ? 11.195 -5.266 11.422 1 90.5 118 ASP A CA 1
ATOM 907 C C . ASP A 1 118 ? 12.594 -4.691 11.633 1 90.5 118 ASP A C 1
ATOM 909 O O . ASP A 1 118 ? 12.789 -3.818 12.477 1 90.5 118 ASP A O 1
ATOM 913 N N . GLU A 1 119 ? 13.531 -5.086 10.844 1 87.31 119 GLU A N 1
ATOM 914 C CA . GLU A 1 119 ? 14.914 -4.664 11.031 1 87.31 119 GLU A CA 1
ATOM 915 C C . GLU A 1 119 ? 15.219 -3.398 10.242 1 87.31 119 GLU A C 1
ATOM 917 O O . GLU A 1 119 ? 16.328 -2.865 10.312 1 87.31 119 GLU A O 1
ATOM 922 N N . GLY A 1 120 ? 14.242 -2.984 9.422 1 87.81 120 GLY A N 1
ATOM 923 C CA . GLY A 1 120 ? 14.43 -1.693 8.781 1 87.81 120 GLY A CA 1
ATOM 924 C C . GLY A 1 120 ? 14.773 -1.806 7.309 1 87.81 120 GLY A C 1
ATOM 925 O O . GLY A 1 120 ? 15.211 -0.831 6.691 1 87.81 120 GLY A O 1
ATOM 926 N N . THR A 1 121 ? 14.711 -3.014 6.781 1 90.5 121 THR A N 1
ATOM 927 C CA . THR A 1 121 ? 14.82 -3.168 5.332 1 90.5 121 THR A CA 1
ATOM 928 C C . THR A 1 121 ? 13.547 -2.689 4.641 1 90.5 121 THR A C 1
ATOM 930 O O . THR A 1 121 ? 12.445 -3.084 5.02 1 90.5 121 THR A O 1
ATOM 933 N N . VAL A 1 122 ? 13.719 -1.82 3.629 1 93.69 122 VAL A N 1
ATOM 934 C CA . VAL A 1 122 ? 12.594 -1.278 2.881 1 93.69 122 VAL A CA 1
ATOM 935 C C . VAL A 1 122 ? 12.609 -1.819 1.452 1 93.69 122 VAL A C 1
ATOM 937 O O . VAL A 1 122 ? 13.641 -1.765 0.776 1 93.69 122 VAL A O 1
ATOM 940 N N . TYR A 1 123 ? 11.562 -2.414 1.079 1 94.62 123 TYR A N 1
ATOM 941 C CA . TYR A 1 123 ? 11.344 -2.797 -0.311 1 94.62 123 TYR A CA 1
ATOM 942 C C . TYR A 1 123 ? 10.492 -1.764 -1.032 1 94.62 123 TYR A C 1
ATOM 944 O O . TYR A 1 123 ? 9.477 -1.301 -0.496 1 94.62 123 TYR A O 1
ATOM 952 N N . ILE A 1 124 ? 10.883 -1.426 -2.221 1 95.75 124 ILE A N 1
ATOM 953 C CA . ILE A 1 124 ? 10.148 -0.429 -2.992 1 95.75 124 ILE A CA 1
ATOM 954 C C . ILE A 1 124 ? 9.891 -0.956 -4.402 1 95.75 124 ILE A C 1
ATOM 956 O O . ILE A 1 124 ? 10.805 -1.432 -5.07 1 95.75 124 ILE A O 1
ATOM 960 N N . SER A 1 125 ? 8.633 -0.97 -4.773 1 95.69 125 SER A N 1
ATOM 961 C CA . SER A 1 125 ? 8.336 -1.247 -6.176 1 95.69 125 SER A CA 1
ATOM 962 C C . SER A 1 125 ? 8.461 0.013 -7.023 1 95.69 125 SER A C 1
ATOM 964 O O . SER A 1 125 ? 8.055 1.096 -6.605 1 95.69 125 SER A O 1
ATOM 966 N N . GLN A 1 126 ? 9.062 -0.102 -8.141 1 93.62 126 GLN A N 1
ATOM 967 C CA . GLN A 1 126 ? 9.203 0.975 -9.117 1 93.62 126 GLN A CA 1
ATOM 968 C C . GLN A 1 126 ? 8.398 0.689 -10.375 1 93.62 126 GLN A C 1
ATOM 970 O O . GLN A 1 126 ? 8.406 -0.432 -10.883 1 93.62 126 GLN A O 1
ATOM 975 N N . MET A 1 127 ? 7.582 1.723 -10.703 1 93.19 127 MET A N 1
ATOM 976 C CA . MET A 1 127 ? 6.887 1.645 -11.984 1 93.19 127 MET A CA 1
ATOM 977 C C . MET A 1 127 ? 7.719 2.273 -13.094 1 93.19 127 MET A C 1
ATOM 979 O O . MET A 1 127 ? 8.016 3.469 -13.055 1 93.19 127 MET A O 1
ATOM 983 N N . HIS A 1 128 ? 8.125 1.484 -14.008 1 89.06 128 HIS A N 1
ATOM 984 C CA . HIS A 1 128 ? 9.023 1.932 -15.062 1 89.06 128 HIS A CA 1
ATOM 985 C C . HIS A 1 128 ? 10.297 2.535 -14.484 1 89.06 128 HIS A C 1
ATOM 987 O O . HIS A 1 128 ? 10.484 3.756 -14.508 1 89.06 128 HIS A O 1
ATOM 993 N N . PRO A 1 129 ? 11.242 1.753 -13.969 1 86.88 129 PRO A N 1
ATOM 994 C CA . PRO A 1 129 ? 11.32 0.354 -14.398 1 86.88 129 PRO A CA 1
ATOM 995 C C . PRO A 1 129 ? 10.492 -0.578 -13.516 1 86.88 129 PRO A C 1
ATOM 997 O O . PRO A 1 129 ? 10.188 -0.241 -12.367 1 86.88 129 PRO A O 1
ATOM 1000 N N . ASN A 1 130 ? 9.797 -1.566 -13.883 1 89.12 130 ASN A N 1
ATOM 1001 C CA . ASN A 1 130 ? 8.953 -2.58 -13.258 1 89.12 130 ASN A CA 1
ATOM 1002 C C . ASN A 1 130 ? 9.789 -3.592 -12.477 1 89.12 130 ASN A C 1
ATOM 1004 O O . ASN A 1 130 ? 9.742 -4.793 -12.758 1 89.12 130 ASN A O 1
ATOM 1008 N N . GLN A 1 131 ? 10.414 -2.986 -11.359 1 89.75 131 GLN A N 1
ATOM 1009 C CA . GLN A 1 131 ? 11.273 -3.807 -10.516 1 89.75 131 GLN A CA 1
ATOM 1010 C C . GLN A 1 131 ? 11.078 -3.473 -9.039 1 89.75 131 GLN A C 1
ATOM 1012 O O . GLN A 1 131 ? 10.406 -2.492 -8.703 1 89.75 131 GLN A O 1
ATOM 1017 N N . ILE A 1 132 ? 11.594 -4.258 -8.219 1 93 132 ILE A N 1
ATOM 1018 C CA . ILE A 1 132 ? 11.609 -4.055 -6.773 1 93 132 ILE A CA 1
ATOM 1019 C C . ILE A 1 132 ? 13.039 -3.84 -6.293 1 93 132 ILE A C 1
ATOM 1021 O O . ILE A 1 132 ? 13.938 -4.609 -6.641 1 93 132 ILE A O 1
ATOM 1025 N N . ILE A 1 133 ? 13.266 -2.766 -5.559 1 90.25 133 ILE A N 1
ATOM 1026 C CA . ILE A 1 133 ? 14.586 -2.521 -4.996 1 90.25 133 ILE A CA 1
ATOM 1027 C C . ILE A 1 133 ? 14.531 -2.633 -3.475 1 90.25 133 ILE A C 1
ATOM 1029 O O . ILE A 1 133 ? 13.469 -2.447 -2.871 1 90.25 133 ILE A O 1
ATOM 1033 N N . GLN A 1 134 ? 15.633 -2.975 -2.896 1 90.62 134 GLN A N 1
ATOM 1034 C CA . GLN A 1 134 ? 15.789 -3.084 -1.45 1 90.62 134 GLN A CA 1
ATOM 1035 C C . GLN A 1 134 ? 16.734 -2.012 -0.915 1 90.62 134 GLN A C 1
ATOM 1037 O O . GLN A 1 134 ? 17.797 -1.769 -1.492 1 90.62 134 GLN A O 1
ATOM 1042 N N . ILE A 1 135 ? 16.219 -1.342 0.135 1 87.75 135 ILE A N 1
ATOM 1043 C CA . ILE A 1 135 ? 17.016 -0.309 0.788 1 87.75 135 ILE A CA 1
ATOM 1044 C C . ILE A 1 135 ? 17.094 -0.587 2.287 1 87.75 135 ILE A C 1
ATOM 1046 O O . ILE A 1 135 ? 16.094 -0.949 2.91 1 87.75 135 ILE A O 1
ATOM 1050 N N . SER A 1 136 ? 18.25 -0.465 2.879 1 84.62 136 SER A N 1
ATOM 1051 C CA . SER A 1 136 ? 18.406 -0.581 4.324 1 84.62 136 SER A CA 1
ATOM 1052 C C . SER A 1 136 ? 18.391 0.79 4.992 1 84.62 136 SER A C 1
ATOM 1054 O O . SER A 1 136 ? 19.141 1.685 4.59 1 84.62 136 SER A O 1
ATOM 1056 N N . LEU A 1 137 ? 17.375 0.932 5.906 1 81.31 137 LEU A N 1
ATOM 1057 C CA . LEU A 1 137 ? 17.375 2.176 6.668 1 81.31 137 LEU A CA 1
ATOM 1058 C C . LEU A 1 137 ? 18.406 2.131 7.789 1 81.31 137 LEU A C 1
ATOM 1060 O O . LEU A 1 137 ? 18.578 1.095 8.43 1 81.31 137 LEU A O 1
ATOM 1064 N N . PRO A 1 138 ? 19.203 3.191 7.812 1 72.06 138 PRO A N 1
ATOM 1065 C CA . PRO A 1 138 ? 20.203 3.213 8.883 1 72.06 138 PRO A CA 1
ATOM 1066 C C . PRO A 1 138 ? 19.562 3.135 10.273 1 72.06 138 PRO A C 1
ATOM 1068 O O . PRO A 1 138 ? 18.406 3.5 10.453 1 72.06 138 PRO A O 1
ATOM 1071 N N . ASP A 1 139 ? 20.062 2.314 11.203 1 60.69 139 ASP A N 1
ATOM 1072 C CA . ASP A 1 139 ? 19.641 2.146 12.594 1 60.69 139 ASP A CA 1
ATOM 1073 C C . ASP A 1 139 ? 19.172 3.471 13.188 1 60.69 139 ASP A C 1
ATOM 1075 O O . ASP A 1 139 ? 18.312 3.484 14.078 1 60.69 139 ASP A O 1
ATOM 1079 N N . GLN A 1 140 ? 19.5 4.508 12.648 1 53.12 140 GLN A N 1
ATOM 1080 C CA . GLN A 1 140 ? 19.203 5.789 13.281 1 53.12 140 GLN A CA 1
ATOM 1081 C C . GLN A 1 140 ? 17.859 6.324 12.82 1 53.12 140 GLN A C 1
ATOM 1083 O O . GLN A 1 140 ? 17.422 7.391 13.258 1 53.12 140 GLN A O 1
ATOM 1088 N N . ALA A 1 141 ? 17.406 5.496 12.117 1 46.31 141 ALA A N 1
ATOM 1089 C CA . ALA A 1 141 ? 16.047 5.922 11.766 1 46.31 141 ALA A CA 1
ATOM 1090 C C . ALA A 1 141 ? 15.062 5.578 12.883 1 46.31 141 ALA A C 1
ATOM 1092 O O . ALA A 1 141 ? 15.234 4.59 13.594 1 46.31 141 ALA A O 1
ATOM 1093 N N . MET B 1 1 ? 0.642 -14.055 -32.844 1 32.88 1 MET B N 1
ATOM 1094 C CA . MET B 1 1 ? 1.621 -13.227 -32.156 1 32.88 1 MET B CA 1
ATOM 1095 C C . MET B 1 1 ? 2.061 -13.883 -30.844 1 32.88 1 MET B C 1
ATOM 1097 O O . MET B 1 1 ? 1.281 -14.602 -30.219 1 32.88 1 MET B O 1
ATOM 1101 N N . PRO B 1 2 ? 3.211 -14.328 -30.609 1 40.06 2 PRO B N 1
ATOM 1102 C CA . PRO B 1 2 ? 3.518 -15.094 -29.406 1 40.06 2 PRO B CA 1
ATOM 1103 C C . PRO B 1 2 ? 2.822 -14.531 -28.172 1 40.06 2 PRO B C 1
ATOM 1105 O O . PRO B 1 2 ? 2.5 -13.344 -28.109 1 40.06 2 PRO B O 1
ATOM 1108 N N . SER B 1 3 ? 1.898 -15.109 -27.547 1 41.34 3 SER B N 1
ATOM 1109 C CA . SER B 1 3 ? 1.096 -14.703 -26.391 1 41.34 3 SER B CA 1
ATOM 1110 C C . SER B 1 3 ? 1.919 -13.891 -25.406 1 41.34 3 SER B C 1
ATOM 1112 O O . SER B 1 3 ? 3.002 -14.312 -25 1 41.34 3 SER B O 1
ATOM 1114 N N . ASN B 1 4 ? 2.262 -12.516 -25.516 1 49.81 4 ASN B N 1
ATOM 1115 C CA . ASN B 1 4 ? 2.918 -11.484 -24.719 1 49.81 4 ASN B CA 1
ATOM 1116 C C . ASN B 1 4 ? 2.82 -11.781 -23.219 1 49.81 4 ASN B C 1
ATOM 1118 O O . ASN B 1 4 ? 2.441 -10.914 -22.438 1 49.81 4 ASN B O 1
ATOM 1122 N N . GLU B 1 5 ? 2.834 -13.07 -22.797 1 69.81 5 GLU B N 1
ATOM 1123 C CA . GLU B 1 5 ? 2.719 -13.531 -21.406 1 69.81 5 GLU B CA 1
ATOM 1124 C C . GLU B 1 5 ? 3.965 -13.18 -20.609 1 69.81 5 GLU B C 1
ATOM 1126 O O . GLU B 1 5 ? 5.09 -13.438 -21.031 1 69.81 5 GLU B O 1
ATOM 1131 N N . TYR B 1 6 ? 3.908 -12.18 -19.781 1 81.75 6 TYR B N 1
ATOM 1132 C CA . TYR B 1 6 ? 4.996 -11.859 -18.859 1 81.75 6 TYR B CA 1
ATOM 1133 C C . TYR B 1 6 ? 5.406 -13.086 -18.047 1 81.75 6 TYR B C 1
ATOM 1135 O O . TYR B 1 6 ? 4.551 -13.805 -17.516 1 81.75 6 TYR B O 1
ATOM 1143 N N . GLY B 1 7 ? 6.676 -13.477 -18.266 1 83.44 7 GLY B N 1
ATOM 1144 C CA . GLY B 1 7 ? 7.191 -14.602 -17.5 1 83.44 7 GLY B CA 1
ATOM 1145 C C . GLY B 1 7 ? 7.277 -14.336 -16.016 1 83.44 7 GLY B C 1
ATOM 1146 O O . GLY B 1 7 ? 6.926 -13.242 -15.555 1 83.44 7 GLY B O 1
ATOM 1147 N N . PRO B 1 8 ? 7.711 -15.453 -15.406 1 83 8 PRO B N 1
ATOM 1148 C CA . PRO B 1 8 ? 7.953 -15.25 -13.977 1 83 8 PRO B CA 1
ATOM 1149 C C . PRO B 1 8 ? 8.906 -14.094 -13.695 1 83 8 PRO B C 1
ATOM 1151 O O . PRO B 1 8 ? 9.859 -13.875 -14.453 1 83 8 PRO B O 1
ATOM 1154 N N . SER B 1 9 ? 8.555 -13.25 -12.688 1 85.69 9 SER B N 1
ATOM 1155 C CA . SER B 1 9 ? 9.391 -12.164 -12.188 1 85.69 9 SER B CA 1
ATOM 1156 C C . SER B 1 9 ? 9.352 -10.961 -13.125 1 85.69 9 SER B C 1
ATOM 1158 O O . SER B 1 9 ? 10.023 -9.961 -12.883 1 85.69 9 SER B O 1
ATOM 1160 N N . GLU B 1 10 ? 8.609 -11.172 -14.211 1 88.94 10 GLU B N 1
ATOM 1161 C CA . GLU B 1 10 ? 8.367 -10.016 -15.07 1 88.94 10 GLU B CA 1
ATOM 1162 C C . GLU B 1 10 ? 7.082 -9.297 -14.688 1 88.94 10 GLU B C 1
ATOM 1164 O O . GLU B 1 10 ? 5.996 -9.875 -14.758 1 88.94 10 GLU B O 1
ATOM 1169 N N . PHE B 1 11 ? 7.23 -8.031 -14.359 1 92.06 11 PHE B N 1
ATOM 1170 C CA . PHE B 1 11 ? 6.078 -7.262 -13.906 1 92.06 11 PHE B CA 1
ATOM 1171 C C . PHE B 1 11 ? 5.602 -6.301 -14.984 1 92.06 11 PHE B C 1
ATOM 1173 O O . PHE B 1 11 ? 6.41 -5.77 -15.75 1 92.06 11 PHE B O 1
ATOM 1180 N N . LEU B 1 12 ? 4.375 -6.082 -15.039 1 93.44 12 LEU B N 1
ATOM 1181 C CA . LEU B 1 12 ? 3.789 -5.047 -15.883 1 93.44 12 LEU B CA 1
ATOM 1182 C C . LEU B 1 12 ? 3.447 -3.807 -15.062 1 93.44 12 LEU B C 1
ATOM 1184 O O . LEU B 1 12 ? 3.895 -2.703 -15.391 1 93.44 12 LEU B O 1
ATOM 1188 N N . ILE B 1 13 ? 2.715 -3.906 -13.891 1 94.38 13 ILE B N 1
ATOM 1189 C CA . ILE B 1 13 ? 2.447 -2.844 -12.922 1 94.38 13 ILE B CA 1
ATOM 1190 C C . ILE B 1 13 ? 2.516 -3.404 -11.508 1 94.38 13 ILE B C 1
ATOM 1192 O O . ILE B 1 13 ? 1.496 -3.814 -10.945 1 94.38 13 ILE B O 1
ATOM 1196 N N . PRO B 1 14 ? 3.779 -3.475 -10.992 1 95.06 14 PRO B N 1
ATOM 1197 C CA . PRO B 1 14 ? 3.875 -3.883 -9.586 1 95.06 14 PRO B CA 1
ATOM 1198 C C . PRO B 1 14 ? 3.297 -2.842 -8.633 1 95.06 14 PRO B C 1
ATOM 1200 O O . PRO B 1 14 ? 4.043 -2.07 -8.031 1 95.06 14 PRO B O 1
ATOM 1203 N N . HIS B 1 15 ? 2.025 -2.926 -8.383 1 97.38 15 HIS B N 1
ATOM 1204 C CA . HIS B 1 15 ? 1.23 -1.852 -7.801 1 97.38 15 HIS B CA 1
ATOM 1205 C C . HIS B 1 15 ? 1.33 -1.857 -6.277 1 97.38 15 HIS B C 1
ATOM 1207 O O . HIS B 1 15 ? 1.213 -0.81 -5.641 1 97.38 15 HIS B O 1
ATOM 1213 N N . SER B 1 16 ? 1.557 -3.059 -5.715 1 98.31 16 SER B N 1
ATOM 1214 C CA . SER B 1 16 ? 1.564 -3.143 -4.258 1 98.31 16 SER B CA 1
ATOM 1215 C C . SER B 1 16 ? 2.49 -4.254 -3.771 1 98.31 16 SER B C 1
ATOM 1217 O O . SER B 1 16 ? 2.666 -5.266 -4.453 1 98.31 16 SER B O 1
ATOM 1219 N N . LEU B 1 17 ? 3.049 -4.051 -2.529 1 97.81 17 LEU B N 1
ATOM 1220 C CA . LEU B 1 17 ? 3.955 -5.008 -1.904 1 97.81 17 LEU B CA 1
ATOM 1221 C C . LEU B 1 17 ? 3.445 -5.422 -0.528 1 97.81 17 LEU B C 1
ATOM 1223 O O . LEU B 1 17 ? 2.871 -4.605 0.197 1 97.81 17 LEU B O 1
ATOM 1227 N N . ALA B 1 18 ? 3.725 -6.652 -0.191 1 97.94 18 ALA B N 1
ATOM 1228 C CA . ALA B 1 18 ? 3.543 -7.156 1.167 1 97.94 18 ALA B CA 1
ATOM 1229 C C . ALA B 1 18 ? 4.715 -8.039 1.589 1 97.94 18 ALA B C 1
ATOM 1231 O O . ALA B 1 18 ? 5.137 -8.922 0.839 1 97.94 18 ALA B O 1
ATOM 1232 N N . LEU B 1 19 ? 5.273 -7.754 2.727 1 96.56 19 LEU B N 1
ATOM 1233 C CA . LEU B 1 19 ? 6.367 -8.547 3.279 1 96.56 19 LEU B CA 1
ATOM 1234 C C . LEU B 1 19 ? 5.863 -9.484 4.371 1 96.56 19 LEU B C 1
ATOM 1236 O O . LEU B 1 19 ? 5.492 -9.039 5.457 1 96.56 19 LEU B O 1
ATOM 1240 N N . ILE B 1 20 ? 5.805 -10.703 4.043 1 95.62 20 ILE B N 1
ATOM 1241 C CA . ILE B 1 20 ? 5.488 -11.719 5.039 1 95.62 20 ILE B CA 1
ATOM 1242 C C . ILE B 1 20 ? 6.773 -12.203 5.711 1 95.62 20 ILE B C 1
ATOM 1244 O O . ILE B 1 20 ? 7.336 -13.227 5.328 1 95.62 20 ILE B O 1
ATOM 1248 N N . GLU B 1 21 ? 7.098 -11.508 6.688 1 92.5 21 GLU B N 1
ATOM 1249 C CA . GLU B 1 21 ? 8.453 -11.578 7.227 1 92.5 21 GLU B CA 1
ATOM 1250 C C . GLU B 1 21 ? 8.703 -12.93 7.898 1 92.5 21 GLU B C 1
ATOM 1252 O O . GLU B 1 21 ? 9.789 -13.5 7.773 1 92.5 21 GLU B O 1
ATOM 1257 N N . ASP B 1 22 ? 7.707 -13.453 8.555 1 92.44 22 ASP B N 1
ATOM 1258 C CA . ASP B 1 22 ? 7.895 -14.711 9.273 1 92.44 22 ASP B CA 1
ATOM 1259 C C . ASP B 1 22 ? 8.125 -15.867 8.305 1 92.44 22 ASP B C 1
ATOM 1261 O O . ASP B 1 22 ? 8.633 -16.922 8.695 1 92.44 22 ASP B O 1
ATOM 1265 N N . MET B 1 23 ? 7.719 -15.695 7.066 1 93.56 23 MET B N 1
ATOM 1266 C CA . MET B 1 23 ? 7.914 -16.734 6.055 1 93.56 23 MET B CA 1
ATOM 1267 C C . MET B 1 23 ? 9.023 -16.328 5.082 1 93.56 23 MET B C 1
ATOM 1269 O O . MET B 1 23 ? 9.273 -17.047 4.105 1 93.56 23 MET B O 1
ATOM 1273 N N . ASN B 1 24 ? 9.664 -15.195 5.277 1 90.88 24 ASN B N 1
ATOM 1274 C CA . ASN B 1 24 ? 10.719 -14.664 4.418 1 90.88 24 ASN B CA 1
ATOM 1275 C C . ASN B 1 24 ? 10.234 -14.492 2.982 1 90.88 24 ASN B C 1
ATOM 1277 O O . ASN B 1 24 ? 10.914 -14.898 2.041 1 90.88 24 ASN B O 1
ATOM 1281 N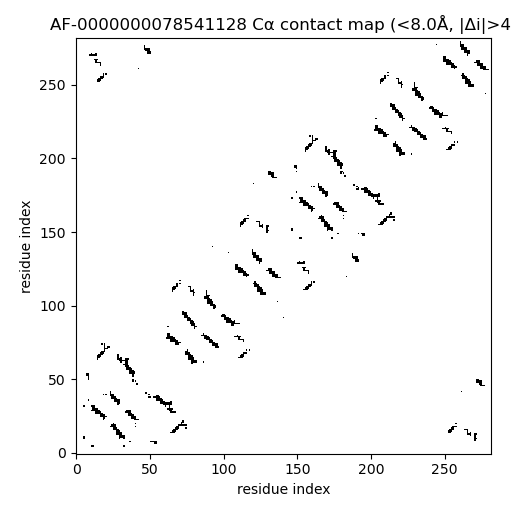 N . LEU B 1 25 ? 8.977 -13.922 2.871 1 93.19 25 LEU B N 1
ATOM 1282 C CA . LEU B 1 25 ? 8.391 -13.727 1.548 1 93.19 25 LEU B CA 1
ATOM 1283 C C . LEU B 1 25 ? 8.125 -12.25 1.281 1 93.19 25 LEU B C 1
ATOM 1285 O O . LEU B 1 25 ? 7.641 -11.531 2.16 1 93.19 25 LEU B O 1
ATOM 1289 N N . ILE B 1 26 ? 8.516 -11.789 0.137 1 94.94 26 ILE B N 1
ATOM 1290 C CA . ILE B 1 26 ? 8.062 -10.523 -0.42 1 94.94 26 ILE B CA 1
ATOM 1291 C C . ILE B 1 26 ? 7.117 -10.781 -1.591 1 94.94 26 ILE B C 1
ATOM 1293 O O . ILE B 1 26 ? 7.48 -11.453 -2.557 1 94.94 26 ILE B O 1
ATOM 1297 N N . CYS B 1 27 ? 5.906 -10.328 -1.466 1 96.44 27 CYS B N 1
ATOM 1298 C CA . CYS B 1 27 ? 4.875 -10.57 -2.469 1 96.44 27 CYS B CA 1
ATOM 1299 C C . CYS B 1 27 ? 4.582 -9.305 -3.268 1 96.44 27 CYS B C 1
ATOM 1301 O O . CYS B 1 27 ? 4.57 -8.203 -2.713 1 96.44 27 CYS B O 1
ATOM 1303 N N . VAL B 1 28 ? 4.336 -9.492 -4.527 1 96.69 28 VAL B N 1
ATOM 1304 C CA . VAL B 1 28 ? 4.117 -8.391 -5.453 1 96.69 28 VAL B CA 1
ATOM 1305 C C . VAL B 1 28 ? 2.766 -8.547 -6.145 1 96.69 28 VAL B C 1
ATOM 1307 O O . VAL B 1 28 ? 2.527 -9.547 -6.828 1 96.69 28 VAL B O 1
ATOM 1310 N N . ALA B 1 29 ? 1.873 -7.605 -5.883 1 97.31 29 ALA B N 1
ATOM 1311 C CA . ALA B 1 29 ? 0.654 -7.531 -6.684 1 97.31 29 ALA B CA 1
ATOM 1312 C C . ALA B 1 29 ? 0.924 -6.867 -8.031 1 97.31 29 ALA B C 1
ATOM 1314 O O . ALA B 1 29 ? 1.197 -5.668 -8.094 1 97.31 29 ALA B O 1
ATOM 1315 N N . ASP B 1 30 ? 0.92 -7.684 -9.023 1 95.5 30 ASP B N 1
ATOM 1316 C CA . ASP B 1 30 ? 1.106 -7.219 -10.398 1 95.5 30 ASP B CA 1
ATOM 1317 C C . ASP B 1 30 ? -0.237 -6.973 -11.078 1 95.5 30 ASP B C 1
ATOM 1319 O O . ASP B 1 30 ? -0.761 -7.855 -11.766 1 95.5 30 ASP B O 1
ATOM 1323 N N . ARG B 1 31 ? -0.693 -5.77 -10.914 1 95.5 31 ARG B N 1
ATOM 1324 C CA . ARG B 1 31 ? -2.096 -5.426 -11.117 1 95.5 31 ARG B CA 1
ATOM 1325 C C . ARG B 1 31 ? -2.549 -5.789 -12.531 1 95.5 31 ARG B C 1
ATOM 1327 O O . ARG B 1 31 ? -3.537 -6.504 -12.703 1 95.5 31 ARG B O 1
ATOM 1334 N N . GLU B 1 32 ? -1.751 -5.41 -13.555 1 93.12 32 GLU B N 1
ATOM 1335 C CA . GLU B 1 32 ? -2.238 -5.562 -14.922 1 93.12 32 GLU B CA 1
ATOM 1336 C C . GLU B 1 32 ? -1.991 -6.977 -15.438 1 93.12 32 GLU B C 1
ATOM 1338 O O . GLU B 1 32 ? -2.566 -7.383 -16.453 1 93.12 32 GLU B O 1
ATOM 1343 N N . ASN B 1 33 ? -1.101 -7.777 -14.75 1 91.94 33 ASN B N 1
ATOM 1344 C CA . ASN B 1 33 ? -0.965 -9.203 -15.047 1 91.94 33 ASN B CA 1
ATOM 1345 C C . ASN B 1 33 ? -1.958 -10.039 -14.242 1 91.94 33 ASN B C 1
ATOM 1347 O O . ASN B 1 33 ? -2.027 -11.258 -14.414 1 91.94 33 ASN B O 1
ATOM 1351 N N . GLU B 1 34 ? -2.717 -9.375 -13.375 1 92.75 34 GLU B N 1
ATOM 1352 C CA . GLU B 1 34 ? -3.764 -10 -12.57 1 92.75 34 GLU B CA 1
ATOM 1353 C C . GLU B 1 34 ? -3.209 -11.164 -11.75 1 92.75 34 GLU B C 1
ATOM 1355 O O . GLU B 1 34 ? -3.783 -12.258 -11.742 1 92.75 34 GLU B O 1
ATOM 1360 N N . ARG B 1 35 ? -2.092 -10.883 -11.117 1 93.69 35 ARG B N 1
ATOM 1361 C CA . ARG B 1 35 ? -1.447 -11.945 -10.352 1 93.69 35 ARG B CA 1
ATOM 1362 C C . ARG B 1 35 ? -0.675 -11.375 -9.164 1 93.69 35 ARG B C 1
ATOM 1364 O O . ARG B 1 35 ? -0.385 -10.18 -9.125 1 93.69 35 ARG B O 1
ATOM 1371 N N . VAL B 1 36 ? -0.497 -12.227 -8.25 1 96.31 36 VAL B N 1
ATOM 1372 C CA . VAL B 1 36 ? 0.441 -12 -7.152 1 96.31 36 VAL B CA 1
ATOM 1373 C C . VAL B 1 36 ? 1.561 -13.031 -7.207 1 96.31 36 VAL B C 1
ATOM 1375 O O . VAL B 1 36 ? 1.3 -14.227 -7.355 1 96.31 36 VAL B O 1
ATOM 1378 N N . GLN B 1 37 ? 2.795 -12.539 -7.195 1 95.56 37 GLN B N 1
ATOM 1379 C CA . GLN B 1 37 ? 3.953 -13.414 -7.094 1 95.56 37 GLN B CA 1
ATOM 1380 C C . GLN B 1 37 ? 4.734 -13.148 -5.812 1 95.56 37 GLN B C 1
ATOM 1382 O O . GLN B 1 37 ? 4.922 -12 -5.418 1 95.56 37 GLN B O 1
ATOM 1387 N N . CYS B 1 38 ? 5.176 -14.211 -5.203 1 94.88 38 CYS B N 1
ATOM 1388 C CA . CYS B 1 38 ? 5.953 -14.094 -3.971 1 94.88 38 CYS B CA 1
ATOM 1389 C C . CYS B 1 38 ? 7.34 -14.695 -4.141 1 94.88 38 CYS B C 1
ATOM 1391 O O . CYS B 1 38 ? 7.488 -15.773 -4.715 1 94.88 38 CYS B O 1
ATOM 1393 N N . PHE B 1 39 ? 8.266 -13.961 -3.611 1 92.44 39 PHE B N 1
ATOM 1394 C CA . PHE B 1 39 ? 9.68 -14.305 -3.713 1 92.44 39 PHE B CA 1
ATOM 1395 C C . PHE B 1 39 ? 10.32 -14.383 -2.33 1 92.44 39 PHE B C 1
ATOM 1397 O O . PHE B 1 39 ? 9.734 -13.922 -1.345 1 92.44 39 PHE B O 1
ATOM 1404 N N . SER B 1 40 ? 11.5 -15.016 -2.355 1 89.88 40 SER B N 1
ATOM 1405 C CA . SER B 1 40 ? 12.273 -14.906 -1.124 1 89.88 40 SER B CA 1
ATOM 1406 C C . SER B 1 40 ? 12.633 -13.453 -0.823 1 89.88 40 SER B C 1
ATOM 1408 O O . SER B 1 40 ? 13.102 -12.727 -1.703 1 89.88 40 SER B O 1
ATOM 1410 N N . ALA B 1 41 ? 12.375 -13.008 0.379 1 89.5 41 ALA B N 1
ATOM 1411 C CA . ALA B 1 41 ? 12.664 -11.625 0.753 1 89.5 41 ALA B CA 1
ATOM 1412 C C . ALA B 1 41 ? 14.164 -11.422 0.953 1 89.5 41 ALA B C 1
ATOM 1414 O O . ALA B 1 41 ? 14.648 -10.281 0.961 1 89.5 41 ALA B O 1
ATOM 1415 N N . GLY B 1 42 ? 14.906 -12.43 1.06 1 82.88 42 GLY B N 1
ATOM 1416 C CA . GLY B 1 42 ? 16.344 -12.344 1.239 1 82.88 42 GLY B CA 1
ATOM 1417 C C . GLY B 1 42 ? 16.75 -11.648 2.523 1 82.88 42 GLY B C 1
ATOM 1418 O O . GLY B 1 42 ? 17.781 -10.977 2.576 1 82.88 42 GLY B O 1
ATOM 1419 N N . LEU B 1 43 ? 15.914 -11.398 3.422 1 72.69 43 LEU B N 1
ATOM 1420 C CA . LEU B 1 43 ? 16.172 -10.672 4.656 1 72.69 43 LEU B CA 1
ATOM 1421 C C . LEU B 1 43 ? 17.438 -11.188 5.336 1 72.69 43 LEU B C 1
ATOM 1423 O O . LEU B 1 43 ? 18.141 -10.438 6.023 1 72.69 43 LEU B O 1
ATOM 1427 N N . ALA B 1 44 ? 17.75 -12.383 5.035 1 62.59 44 ALA B N 1
ATOM 1428 C CA . ALA B 1 44 ? 18.969 -12.914 5.637 1 62.59 44 ALA B CA 1
ATOM 1429 C C . ALA B 1 44 ? 20.188 -12.633 4.754 1 62.59 44 ALA B C 1
ATOM 1431 O O . ALA B 1 44 ? 21.328 -12.68 5.223 1 62.59 44 ALA B O 1
ATOM 1432 N N . GLU B 1 45 ? 19.953 -12.297 3.426 1 61.22 45 GLU B N 1
ATOM 1433 C CA . GLU B 1 45 ? 21.062 -12.25 2.488 1 61.22 45 GLU B CA 1
ATOM 1434 C C . GLU B 1 45 ? 21.516 -10.812 2.24 1 61.22 45 GLU B C 1
ATOM 1436 O O . GLU B 1 45 ? 22.625 -10.578 1.754 1 61.22 45 GLU B O 1
ATOM 1441 N N . GLY B 1 46 ? 21.094 -9.812 2.658 1 54.06 46 GLY B N 1
ATOM 1442 C CA . GLY B 1 46 ? 21.438 -8.414 2.488 1 54.06 46 GLY B CA 1
ATOM 1443 C C . GLY B 1 46 ? 20.734 -7.766 1.309 1 54.06 46 GLY B C 1
ATOM 1444 O O . GLY B 1 46 ? 19.734 -8.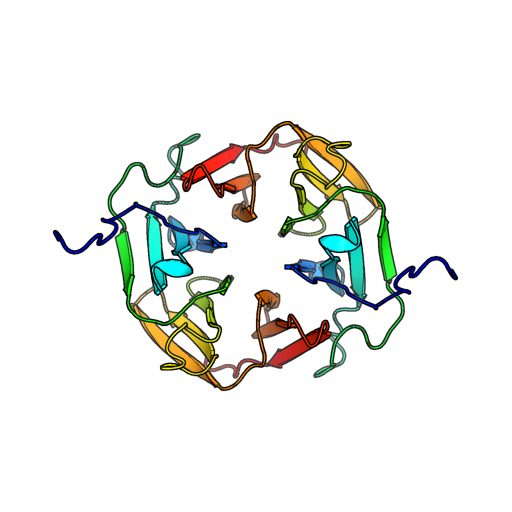281 0.816 1 54.06 46 GLY B O 1
ATOM 1445 N N . HIS B 1 47 ? 21.391 -6.586 0.467 1 54.09 47 HIS B N 1
ATOM 1446 C CA . HIS B 1 47 ? 20.953 -5.621 -0.537 1 54.09 47 HIS B CA 1
ATOM 1447 C C . HIS B 1 47 ? 20.703 -6.297 -1.881 1 54.09 47 HIS B C 1
ATOM 1449 O O . HIS B 1 47 ? 21.641 -6.848 -2.482 1 54.09 47 HIS B O 1
ATOM 1455 N N . ARG B 1 48 ? 19.516 -6.695 -2.217 1 58.53 48 ARG B N 1
ATOM 1456 C CA . ARG B 1 48 ? 19.328 -7.262 -3.547 1 58.53 48 ARG B CA 1
ATOM 1457 C C . ARG B 1 48 ? 18.125 -6.641 -4.242 1 58.53 48 ARG B C 1
ATOM 1459 O O . ARG B 1 48 ? 17.25 -6.078 -3.582 1 58.53 48 ARG B O 1
ATOM 1466 N N . THR B 1 49 ? 18.234 -6.199 -5.492 1 59.28 49 THR B N 1
ATOM 1467 C CA . THR B 1 49 ? 17.094 -6.023 -6.367 1 59.28 49 THR B CA 1
ATOM 1468 C C . THR B 1 49 ? 16.25 -7.301 -6.422 1 59.28 49 THR B C 1
ATOM 1470 O O . THR B 1 49 ? 16.797 -8.406 -6.465 1 59.28 49 THR B O 1
ATOM 1473 N N . ILE B 1 50 ? 14.938 -7.184 -6.027 1 62.41 50 ILE B N 1
ATOM 1474 C CA . ILE B 1 50 ? 14.008 -8.297 -6.148 1 62.41 50 ILE B CA 1
ATOM 1475 C C . ILE B 1 50 ? 13.195 -8.156 -7.434 1 62.41 50 ILE B C 1
ATOM 1477 O O . ILE B 1 50 ? 12.969 -7.043 -7.91 1 62.41 50 ILE B O 1
ATOM 1481 N N . PRO B 1 51 ? 12.773 -9.484 -8.219 1 57.88 51 PRO B N 1
ATOM 1482 C CA . PRO B 1 51 ? 13.195 -10.836 -7.84 1 57.88 51 PRO B CA 1
ATOM 1483 C C . PRO B 1 51 ? 14.469 -11.289 -8.547 1 57.88 51 PRO B C 1
ATOM 1485 O O . PRO B 1 51 ? 14.625 -11.039 -9.75 1 57.88 51 PRO B O 1
ATOM 1488 N N . ALA B 1 52 ? 15.609 -11.422 -7.961 1 57.06 52 ALA B N 1
ATOM 1489 C CA . ALA B 1 52 ? 16.688 -12.102 -8.688 1 57.06 52 ALA B CA 1
ATOM 1490 C C . ALA B 1 52 ? 16.297 -13.547 -9.008 1 57.06 52 ALA B C 1
ATOM 1492 O O . ALA B 1 52 ? 17.078 -14.289 -9.602 1 57.06 52 ALA B O 1
ATOM 1493 N N . GLY B 1 53 ? 14.859 -13.773 -8.859 1 65.12 53 GLY B N 1
ATOM 1494 C CA . GLY B 1 53 ? 14.727 -15.211 -9.031 1 65.12 53 GLY B CA 1
ATOM 1495 C C . GLY B 1 53 ? 13.305 -15.656 -9.289 1 65.12 53 GLY B C 1
ATOM 1496 O O . GLY B 1 53 ? 12.453 -14.852 -9.672 1 65.12 53 GLY B O 1
ATOM 1497 N N . ILE B 1 54 ? 13.062 -16.906 -9.281 1 78.19 54 ILE B N 1
ATOM 1498 C CA . ILE B 1 54 ? 11.805 -17.609 -9.508 1 78.19 54 ILE B CA 1
ATOM 1499 C C . ILE B 1 54 ? 10.867 -17.391 -8.32 1 78.19 54 ILE B C 1
ATOM 1501 O O . ILE B 1 54 ? 11.289 -17.516 -7.164 1 78.19 54 ILE B O 1
ATOM 1505 N N . PRO B 1 55 ? 9.695 -16.969 -8.68 1 88.81 55 PRO B N 1
ATOM 1506 C CA . PRO B 1 55 ? 8.734 -16.875 -7.574 1 88.81 55 PRO B CA 1
ATOM 1507 C C . PRO B 1 55 ? 8.586 -18.203 -6.812 1 88.81 55 PRO B C 1
ATOM 1509 O O . PRO B 1 55 ? 8.609 -19.266 -7.418 1 88.81 55 PRO B O 1
ATOM 1512 N N . ILE B 1 56 ? 8.555 -18.094 -5.52 1 87.25 56 ILE B N 1
ATOM 1513 C CA . ILE B 1 56 ? 8.32 -19.25 -4.652 1 87.25 56 ILE B CA 1
ATOM 1514 C C . ILE B 1 56 ? 6.875 -19.719 -4.805 1 87.25 56 ILE B C 1
ATOM 1516 O O . ILE B 1 56 ? 6.602 -20.922 -4.809 1 87.25 56 ILE B O 1
ATOM 1520 N N . THR B 1 57 ? 5.914 -18.828 -4.93 1 87.81 57 THR B N 1
ATOM 1521 C CA . THR B 1 57 ? 4.5 -19.094 -5.148 1 87.81 57 THR B CA 1
ATOM 1522 C C . THR B 1 57 ? 3.83 -17.922 -5.867 1 87.81 57 THR B C 1
ATOM 1524 O O . THR B 1 57 ? 4.352 -16.812 -5.871 1 87.81 57 THR B O 1
ATOM 1527 N N . SER B 1 58 ? 2.709 -18.281 -6.516 1 91.12 58 SER B N 1
ATOM 1528 C CA . SER B 1 58 ? 1.966 -17.266 -7.242 1 91.12 58 SER B CA 1
ATOM 1529 C C . SER B 1 58 ? 0.477 -17.594 -7.293 1 91.12 58 SER B C 1
ATOM 1531 O O . SER B 1 58 ? 0.085 -18.75 -7.137 1 91.12 58 SER B O 1
ATOM 1533 N N . ALA B 1 59 ? -0.274 -16.594 -7.289 1 90.62 59 ALA B N 1
ATOM 1534 C CA . ALA B 1 59 ? -1.697 -16.688 -7.605 1 90.62 59 ALA B CA 1
ATOM 1535 C C . ALA B 1 59 ? -2.02 -15.953 -8.906 1 90.62 59 ALA B C 1
ATOM 1537 O O . ALA B 1 59 ? -1.753 -14.75 -9.023 1 90.62 59 ALA B O 1
ATOM 1538 N N . GLU B 1 60 ? -2.658 -16.688 -9.828 1 89.81 60 GLU B N 1
ATOM 1539 C CA . GLU B 1 60 ? -2.895 -16.141 -11.156 1 89.81 60 GLU B CA 1
ATOM 1540 C C . GLU B 1 60 ? -4.387 -15.984 -11.438 1 89.81 60 GLU B C 1
ATOM 1542 O O . GLU B 1 60 ? -5.211 -16.672 -10.82 1 89.81 60 GLU B O 1
ATOM 1547 N N . GLN B 1 61 ? -4.645 -15.062 -12.328 1 87.94 61 GLN B N 1
ATOM 1548 C CA . GLN B 1 61 ? -6.012 -14.852 -12.789 1 87.94 61 GLN B CA 1
ATOM 1549 C C . GLN B 1 61 ? -6.953 -14.562 -11.625 1 87.94 61 GLN B C 1
ATOM 1551 O O . GLN B 1 61 ? -8.039 -15.141 -11.539 1 87.94 61 GLN B O 1
ATOM 1556 N N . ILE B 1 62 ? -6.48 -13.773 -10.719 1 88.81 62 ILE B N 1
ATOM 1557 C CA . ILE B 1 62 ? -7.27 -13.492 -9.523 1 88.81 62 ILE B CA 1
ATOM 1558 C C . ILE B 1 62 ? -7.852 -12.086 -9.602 1 88.81 62 ILE B C 1
ATOM 1560 O O . ILE B 1 62 ? -8.25 -11.516 -8.586 1 88.81 62 ILE B O 1
ATOM 1564 N N . GLY B 1 63 ? -7.859 -11.492 -10.828 1 90.69 63 GLY B N 1
ATOM 1565 C CA . GLY B 1 63 ? -8.328 -10.125 -11.008 1 90.69 63 GLY B CA 1
ATOM 1566 C C . GLY B 1 63 ? -7.23 -9.094 -10.82 1 90.69 63 GLY B C 1
ATOM 1567 O O . GLY B 1 63 ? -6.082 -9.445 -10.547 1 90.69 63 GLY B O 1
ATOM 1568 N N . ARG B 1 64 ? -7.543 -7.809 -11 1 95 64 ARG B N 1
ATOM 1569 C CA . ARG B 1 64 ? -6.598 -6.711 -10.805 1 95 64 ARG B CA 1
ATOM 1570 C C . ARG B 1 64 ? -6.41 -6.406 -9.32 1 95 64 ARG B C 1
ATOM 1572 O O . ARG B 1 64 ? -7.273 -5.789 -8.695 1 95 64 ARG B O 1
ATOM 1579 N N . VAL B 1 65 ? -5.355 -6.891 -8.82 1 96.31 65 VAL B N 1
ATOM 1580 C CA . VAL B 1 65 ? -5.082 -6.695 -7.402 1 96.31 65 VAL B CA 1
ATOM 1581 C C . VAL B 1 65 ? -4.48 -5.312 -7.176 1 96.31 65 VAL B C 1
ATOM 1583 O O . VAL B 1 65 ? -3.365 -5.031 -7.621 1 96.31 65 VAL B O 1
ATOM 1586 N N . PHE B 1 66 ? -5.164 -4.426 -6.477 1 97.31 66 PHE B N 1
ATOM 1587 C CA . PHE B 1 66 ? -4.738 -3.045 -6.273 1 97.31 66 PHE B CA 1
ATOM 1588 C C . PHE B 1 66 ? -3.869 -2.924 -5.027 1 97.31 66 PHE B C 1
ATOM 1590 O O . PHE B 1 66 ? -2.957 -2.098 -4.977 1 97.31 66 PHE B O 1
ATOM 1597 N N . ALA B 1 67 ? -4.18 -3.77 -4.027 1 98.5 67 ALA B N 1
ATOM 1598 C CA . ALA B 1 67 ? -3.406 -3.654 -2.793 1 98.5 67 ALA B CA 1
ATOM 1599 C C . ALA B 1 67 ? -3.326 -4.996 -2.068 1 98.5 67 ALA B C 1
ATOM 1601 O O . ALA B 1 67 ? -4.293 -5.762 -2.057 1 98.5 67 ALA B O 1
ATOM 1602 N N . ILE B 1 68 ? -2.174 -5.211 -1.477 1 98.69 68 ILE B N 1
ATOM 1603 C CA . ILE B 1 68 ? -1.97 -6.344 -0.581 1 98.69 68 ILE B CA 1
ATOM 1604 C C . ILE B 1 68 ? -1.278 -5.875 0.697 1 98.69 68 ILE B C 1
ATOM 1606 O O . ILE B 1 68 ? -0.511 -4.91 0.676 1 98.69 68 ILE B O 1
ATOM 1610 N N . ARG B 1 69 ? -1.595 -6.512 1.771 1 98.25 69 ARG B N 1
ATOM 1611 C CA . ARG B 1 69 ? -1 -6.324 3.092 1 98.25 69 ARG B CA 1
ATOM 1612 C C . ARG B 1 69 ? -0.792 -7.664 3.791 1 98.25 69 ARG B C 1
ATOM 1614 O O . ARG B 1 69 ? -1.465 -8.648 3.473 1 98.25 69 ARG B O 1
ATOM 1621 N N . GLU B 1 70 ? 0.184 -7.652 4.609 1 97.31 70 GLU B N 1
ATOM 1622 C CA . GLU B 1 70 ? 0.461 -8.859 5.379 1 97.31 70 GLU B CA 1
ATOM 1623 C C . GLU B 1 70 ? -0.119 -8.758 6.789 1 97.31 70 GLU B C 1
ATOM 1625 O O . GLU B 1 70 ? -0.161 -7.672 7.371 1 97.31 70 GLU B O 1
ATOM 1630 N N . LYS B 1 71 ? -0.53 -9.797 7.34 1 94.75 71 LYS B N 1
ATOM 1631 C CA . LYS B 1 71 ? -0.817 -10.031 8.75 1 94.75 71 LYS B CA 1
ATOM 1632 C C . LYS B 1 71 ? -0.357 -11.422 9.18 1 94.75 71 LYS B C 1
ATOM 1634 O O . LYS B 1 71 ? -1.022 -12.422 8.891 1 94.75 71 LYS B O 1
ATOM 1639 N N . LYS B 1 72 ? 0.736 -11.43 9.938 1 93.62 72 LYS B N 1
ATOM 1640 C CA . LYS B 1 72 ? 1.397 -12.695 10.227 1 93.62 72 LYS B CA 1
ATOM 1641 C C . LYS B 1 72 ? 1.703 -13.461 8.938 1 93.62 72 LYS B C 1
ATOM 1643 O O . LYS B 1 72 ? 2.385 -12.945 8.055 1 93.62 72 LYS B O 1
ATOM 1648 N N . HIS B 1 73 ? 1.133 -14.711 8.828 1 95.81 73 HIS B N 1
ATOM 1649 C CA . HIS B 1 73 ? 1.412 -15.508 7.633 1 95.81 73 HIS B CA 1
ATOM 1650 C C . HIS B 1 73 ? 0.287 -15.375 6.613 1 95.81 73 HIS B C 1
ATOM 1652 O O . HIS B 1 73 ? 0.233 -16.141 5.645 1 95.81 73 HIS B O 1
ATOM 1658 N N . TYR B 1 74 ? -0.566 -14.391 6.789 1 95.5 74 TYR B N 1
ATOM 1659 C CA . TYR B 1 74 ? -1.674 -14.188 5.859 1 95.5 74 TYR B CA 1
ATOM 1660 C C . TYR B 1 74 ? -1.381 -13.039 4.902 1 95.5 74 TYR B C 1
ATOM 1662 O O . TYR B 1 74 ? -0.753 -12.047 5.281 1 95.5 74 TYR B O 1
ATOM 1670 N N . LEU B 1 75 ? -1.829 -13.219 3.699 1 97.25 75 LEU B N 1
ATOM 1671 C CA . LEU B 1 75 ? -1.87 -12.164 2.691 1 97.25 75 LEU B CA 1
ATOM 1672 C C . LEU B 1 75 ? -3.299 -11.68 2.465 1 97.25 75 LEU B C 1
ATOM 1674 O O . LEU B 1 75 ? -4.172 -12.469 2.096 1 97.25 75 LEU B O 1
ATOM 1678 N N . VAL B 1 76 ? -3.539 -10.438 2.76 1 97.19 76 VAL B N 1
ATOM 1679 C CA . VAL B 1 76 ? -4.848 -9.82 2.588 1 97.19 76 VAL B CA 1
ATOM 1680 C C . VAL B 1 76 ? -4.816 -8.859 1.401 1 97.19 76 VAL B C 1
ATOM 1682 O O . VAL B 1 76 ? -3.863 -8.086 1.242 1 97.19 76 VAL B O 1
ATOM 1685 N N . GLY B 1 77 ? -5.77 -8.961 0.534 1 97.75 77 GLY B N 1
ATOM 1686 C CA . GLY B 1 77 ? -5.727 -8.109 -0.645 1 97.75 77 GLY B CA 1
ATOM 1687 C C . GLY B 1 77 ? -7.098 -7.672 -1.12 1 97.75 77 GLY B C 1
ATOM 1688 O O . GLY B 1 77 ? -8.109 -8.25 -0.718 1 97.75 77 GLY B O 1
ATOM 1689 N N . VAL B 1 78 ? -7.129 -6.578 -1.902 1 97.31 78 VAL B N 1
ATOM 1690 C CA . VAL B 1 78 ? -8.336 -6.105 -2.568 1 97.31 78 VAL B CA 1
ATOM 1691 C C . VAL B 1 78 ? -8.117 -6.082 -4.082 1 97.31 78 VAL B C 1
ATOM 1693 O O . VAL B 1 78 ? -7.027 -5.754 -4.551 1 97.31 78 VAL B O 1
ATOM 1696 N N . THR B 1 79 ? -9.148 -6.504 -4.758 1 96.06 79 THR B N 1
ATOM 1697 C CA . THR B 1 79 ? -9.133 -6.449 -6.219 1 96.06 79 THR B CA 1
ATOM 1698 C C . THR B 1 79 ? -10.125 -5.406 -6.73 1 96.06 79 THR B C 1
ATOM 1700 O O . THR B 1 79 ? -11.047 -5.02 -6.016 1 96.06 79 THR B O 1
ATOM 1703 N N . GLY B 1 80 ? -9.844 -4.824 -7.848 1 92.38 80 GLY B N 1
ATOM 1704 C CA . GLY B 1 80 ? -10.773 -3.939 -8.539 1 92.38 80 GLY B CA 1
ATOM 1705 C C . GLY B 1 80 ? -11.32 -4.535 -9.82 1 92.38 80 GLY B C 1
ATOM 1706 O O . GLY B 1 80 ? -11.055 -5.699 -10.133 1 92.38 80 GLY B O 1
ATOM 1707 N N . ARG B 1 81 ? -12.148 -3.713 -10.438 1 84.62 81 ARG B N 1
ATOM 1708 C CA . ARG B 1 81 ? -12.766 -4.16 -11.68 1 84.62 81 ARG B CA 1
ATOM 1709 C C . ARG B 1 81 ? -11.711 -4.41 -12.75 1 84.62 81 ARG B C 1
ATOM 1711 O O . ARG B 1 81 ? -10.734 -3.668 -12.852 1 84.62 81 ARG B O 1
ATOM 1718 N N . ASP B 1 82 ? -11.836 -5.535 -13.375 1 74.62 82 ASP B N 1
ATOM 1719 C CA . ASP B 1 82 ? -10.961 -5.809 -14.508 1 74.62 82 ASP B CA 1
ATOM 1720 C C . ASP B 1 82 ? -11.578 -5.328 -15.82 1 74.62 82 ASP B C 1
ATOM 1722 O O . ASP B 1 82 ? -12.695 -4.797 -15.82 1 74.62 82 ASP B O 1
ATOM 1726 N N . GLU B 1 83 ? -10.742 -5.215 -16.812 1 71 83 GLU B N 1
ATOM 1727 C CA . GLU B 1 83 ? -11.188 -4.695 -18.094 1 71 83 GLU B CA 1
ATOM 1728 C C . GLU B 1 83 ? -12.43 -5.43 -18.594 1 71 83 GLU B C 1
ATOM 1730 O O . GLU B 1 83 ? -13.297 -4.836 -19.234 1 71 83 GLU B O 1
ATOM 1735 N N . GLU B 1 84 ? -12.5 -6.613 -18.172 1 72.69 84 GLU B N 1
ATOM 1736 C CA . GLU B 1 84 ? -13.594 -7.418 -18.703 1 72.69 84 GLU B CA 1
ATOM 1737 C C . GLU B 1 84 ? -14.727 -7.543 -17.688 1 72.69 84 GLU B C 1
ATOM 1739 O O . GLU B 1 84 ? -15.773 -8.133 -17.984 1 72.69 84 GLU B O 1
ATOM 1744 N N . ASP B 1 85 ? -14.555 -6.848 -16.609 1 70.31 85 ASP B N 1
ATOM 1745 C CA . ASP B 1 85 ? -15.539 -6.863 -15.539 1 70.31 85 ASP B CA 1
ATOM 1746 C C . ASP B 1 85 ? -15.984 -8.289 -15.219 1 70.31 85 ASP B C 1
ATOM 1748 O O . ASP B 1 85 ? -17.156 -8.539 -14.969 1 70.31 85 ASP B O 1
ATOM 1752 N N . GLN B 1 86 ? -15.023 -9.195 -15.281 1 76.44 86 GLN B N 1
ATOM 1753 C CA . GLN B 1 86 ? -15.359 -10.602 -15.062 1 76.44 86 GLN B CA 1
ATOM 1754 C C . GLN B 1 86 ? -15.438 -10.922 -13.57 1 76.44 86 GLN B C 1
ATOM 1756 O O . GLN B 1 86 ? -16.266 -11.727 -13.148 1 76.44 86 GLN B O 1
ATOM 1761 N N . LEU B 1 87 ? -14.609 -10.336 -12.781 1 82.31 87 LEU B N 1
ATOM 1762 C CA . LEU B 1 87 ? -14.594 -10.602 -11.352 1 82.31 87 LEU B CA 1
ATOM 1763 C C . LEU B 1 87 ? -14.961 -9.352 -10.555 1 82.31 87 LEU B C 1
ATOM 1765 O O . LEU B 1 87 ? -14.359 -8.289 -10.758 1 82.31 87 LEU B O 1
ATOM 1769 N N . PRO B 1 88 ? -15.992 -9.469 -9.734 1 89.12 88 PRO B N 1
ATOM 1770 C CA . PRO B 1 88 ? -16.281 -8.312 -8.875 1 89.12 88 PRO B CA 1
ATOM 1771 C C . PRO B 1 88 ? -15.148 -8 -7.902 1 89.12 88 PRO B C 1
ATOM 1773 O O . PRO B 1 88 ? -14.438 -8.914 -7.461 1 89.12 88 PRO B O 1
ATOM 1776 N N . PRO B 1 89 ? -14.992 -6.766 -7.652 1 92.62 89 PRO B N 1
ATOM 1777 C CA . PRO B 1 89 ? -14.008 -6.422 -6.621 1 92.62 89 PRO B CA 1
ATOM 1778 C C . PRO B 1 89 ? -14.242 -7.172 -5.309 1 92.62 89 PRO B C 1
ATOM 1780 O O . PRO B 1 89 ? -15.391 -7.375 -4.906 1 92.62 89 PRO B O 1
ATOM 1783 N N . GLN B 1 90 ? -13.172 -7.625 -4.719 1 94.25 90 GLN B N 1
ATOM 1784 C CA . GLN B 1 90 ? -13.32 -8.422 -3.508 1 94.25 90 GLN B CA 1
ATOM 1785 C C . GLN B 1 90 ? -12.172 -8.156 -2.535 1 94.25 90 GLN B C 1
ATOM 1787 O O . GLN B 1 90 ? -11.117 -7.676 -2.934 1 94.25 90 GLN B O 1
ATOM 1792 N N . LEU B 1 91 ? -12.453 -8.391 -1.318 1 95.8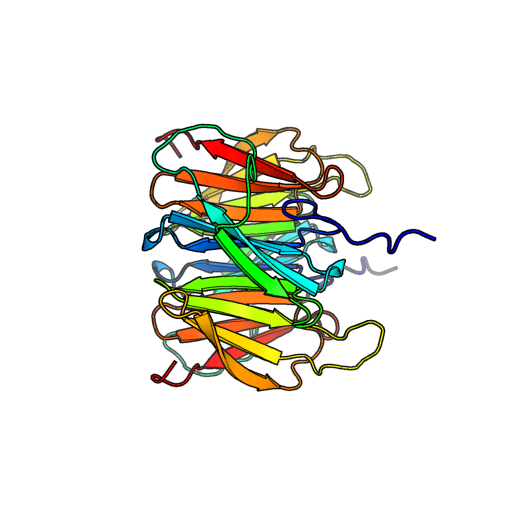8 91 LEU B N 1
ATOM 1793 C CA . LEU B 1 91 ? -11.453 -8.562 -0.274 1 95.88 91 LEU B CA 1
ATOM 1794 C C . LEU B 1 91 ? -11.164 -10.039 -0.035 1 95.88 91 LEU B C 1
ATOM 1796 O O . LEU B 1 91 ? -12.07 -10.812 0.276 1 95.88 91 LEU B O 1
ATOM 1800 N N . PHE B 1 92 ? -9.906 -10.398 -0.217 1 95.94 92 PHE B N 1
ATOM 1801 C CA . PHE B 1 92 ? -9.555 -11.805 -0.024 1 95.94 92 PHE B CA 1
ATOM 1802 C C . PHE B 1 92 ? -8.461 -11.945 1.026 1 95.94 92 PHE B C 1
ATOM 1804 O O . PHE B 1 92 ? -7.723 -10.992 1.295 1 95.94 92 PHE B O 1
ATOM 1811 N N . VAL B 1 93 ? -8.414 -13.078 1.626 1 96 93 VAL B N 1
ATOM 1812 C CA . VAL B 1 93 ? -7.363 -13.477 2.561 1 96 93 VAL B CA 1
ATOM 1813 C C . VAL B 1 93 ? -6.785 -14.828 2.141 1 96 93 VAL B C 1
ATOM 1815 O O . VAL B 1 93 ? -7.531 -15.773 1.882 1 96 93 VAL B O 1
ATOM 1818 N N . MET B 1 94 ? -5.52 -14.875 2.012 1 95.81 94 MET B N 1
ATOM 1819 C CA . MET B 1 94 ? -4.828 -16.109 1.665 1 95.81 94 MET B CA 1
ATOM 1820 C C . MET B 1 94 ? -3.934 -16.578 2.811 1 95.81 94 MET B C 1
ATOM 1822 O O . MET B 1 94 ? -3.131 -15.797 3.33 1 95.81 94 MET B O 1
ATOM 1826 N N . ASP B 1 95 ? -4.137 -17.766 3.27 1 95.94 95 ASP B N 1
ATOM 1827 C CA . ASP B 1 95 ? -3.201 -18.406 4.188 1 95.94 95 ASP B CA 1
ATOM 1828 C C . ASP B 1 95 ? -1.947 -18.875 3.453 1 95.94 95 ASP B C 1
ATOM 1830 O O . ASP B 1 95 ? -1.999 -19.844 2.678 1 95.94 95 ASP B O 1
ATOM 1834 N N . MET B 1 96 ? -0.852 -18.281 3.742 1 95.88 96 MET B N 1
ATOM 1835 C CA . MET B 1 96 ? 0.355 -18.516 2.955 1 95.88 96 MET B CA 1
ATOM 1836 C C . MET B 1 96 ? 1.047 -19.797 3.385 1 95.88 96 MET B C 1
ATOM 1838 O O . MET B 1 96 ? 1.978 -20.266 2.723 1 95.88 96 MET B O 1
ATOM 1842 N N . THR B 1 97 ? 0.552 -20.422 4.449 1 95.38 97 THR B N 1
ATOM 1843 C CA . THR B 1 97 ? 1.105 -21.703 4.887 1 95.38 97 THR B CA 1
ATOM 1844 C C . THR B 1 97 ? 0.563 -22.844 4.035 1 95.38 97 THR B C 1
ATOM 1846 O O . THR B 1 97 ? 1.222 -23.875 3.879 1 95.38 97 THR B O 1
ATOM 1849 N N . ASN B 1 98 ? -0.615 -22.625 3.404 1 94.44 98 ASN B N 1
ATOM 1850 C CA . ASN B 1 98 ? -1.21 -23.719 2.654 1 94.44 98 ASN B CA 1
ATOM 1851 C C . ASN B 1 98 ? -1.73 -23.266 1.296 1 94.44 98 ASN B C 1
ATOM 1853 O O . ASN B 1 98 ? -2.18 -24.078 0.489 1 94.44 98 ASN B O 1
ATOM 1857 N N . GLY B 1 99 ? -1.698 -21.984 1.095 1 91.38 99 GLY B N 1
ATOM 1858 C CA . GLY B 1 99 ? -2.072 -21.438 -0.202 1 91.38 99 GLY B CA 1
ATOM 1859 C C . GLY B 1 99 ? -3.57 -21.266 -0.369 1 91.38 99 GLY B C 1
ATOM 1860 O O . GLY B 1 99 ? -4.039 -20.844 -1.43 1 91.38 99 GLY B O 1
ATOM 1861 N N . LYS B 1 100 ? -4.336 -21.547 0.645 1 93.31 100 LYS B N 1
ATOM 1862 C CA . LYS B 1 100 ? -5.785 -21.406 0.552 1 93.31 100 LYS B CA 1
ATOM 1863 C C . LYS B 1 100 ? -6.211 -19.953 0.673 1 93.31 100 LYS B C 1
ATOM 1865 O O . LYS B 1 100 ? -5.734 -19.234 1.552 1 93.31 100 LYS B O 1
ATOM 1870 N N . ALA B 1 101 ? -7.074 -19.578 -0.24 1 93 101 ALA B N 1
ATOM 1871 C CA . ALA B 1 101 ? -7.598 -18.219 -0.249 1 93 101 ALA B CA 1
ATOM 1872 C C . ALA B 1 101 ? -9.109 -18.219 -0.032 1 93 101 ALA B C 1
ATOM 1874 O O . ALA B 1 101 ? -9.812 -19.094 -0.525 1 93 101 ALA B O 1
ATOM 1875 N N . ASN B 1 102 ? -9.547 -17.266 0.708 1 93.62 102 ASN B N 1
ATOM 1876 C CA . ASN B 1 102 ? -10.969 -17.016 0.924 1 93.62 102 ASN B CA 1
ATOM 1877 C C . ASN B 1 102 ? -11.352 -15.578 0.58 1 93.62 102 ASN B C 1
ATOM 1879 O O . ASN B 1 102 ? -10.594 -14.648 0.856 1 93.62 102 ASN B O 1
ATOM 1883 N N . THR B 1 103 ? -12.5 -15.453 -0.028 1 92.81 103 THR B N 1
ATOM 1884 C CA . THR B 1 103 ? -13.086 -14.141 -0.248 1 92.81 103 THR B CA 1
ATOM 1885 C C . THR B 1 103 ? -14.023 -13.766 0.901 1 92.81 103 THR B C 1
ATOM 1887 O O . THR B 1 103 ? -14.922 -14.531 1.248 1 92.81 103 THR B O 1
ATOM 1890 N N . PHE B 1 104 ? -13.859 -12.641 1.433 1 91.19 104 PHE B N 1
ATOM 1891 C CA . PHE B 1 104 ? -14.641 -12.25 2.602 1 91.19 104 PHE B CA 1
ATOM 1892 C C . PHE B 1 104 ? -15.734 -11.266 2.215 1 91.19 104 PHE B C 1
ATOM 1894 O O . PHE B 1 104 ? -16.812 -11.266 2.805 1 91.19 104 PHE B O 1
ATOM 1901 N N . ILE B 1 105 ? -15.43 -10.406 1.376 1 91.19 105 ILE B N 1
ATOM 1902 C CA . ILE B 1 105 ? -16.375 -9.391 0.923 1 91.19 105 ILE B CA 1
ATOM 1903 C C . ILE B 1 105 ? -16.297 -9.258 -0.597 1 91.19 105 ILE B C 1
ATOM 1905 O O . ILE B 1 105 ? -15.219 -9.359 -1.184 1 91.19 105 ILE B O 1
ATOM 1909 N N . LYS B 1 106 ? -17.422 -9.062 -1.191 1 91.94 106 LYS B N 1
ATOM 1910 C CA . LYS B 1 106 ? -17.5 -8.766 -2.619 1 91.94 106 LYS B CA 1
ATOM 1911 C C . LYS B 1 106 ? -18.156 -7.414 -2.863 1 91.94 106 LYS B C 1
ATOM 1913 O O . LYS B 1 106 ? -18.922 -6.93 -2.025 1 91.94 106 LYS B O 1
ATOM 1918 N N . GLY B 1 107 ? -17.75 -6.816 -3.908 1 91.31 107 GLY B N 1
ATOM 1919 C CA . GLY B 1 107 ? -18.453 -5.637 -4.383 1 91.31 107 GLY B CA 1
ATOM 1920 C C . GLY B 1 107 ? -17.953 -4.352 -3.748 1 91.31 107 GLY B C 1
ATOM 1921 O O . GLY B 1 107 ? -18.719 -3.389 -3.609 1 91.31 107 GLY B O 1
ATOM 1922 N N . ILE B 1 108 ? -16.734 -4.336 -3.303 1 92.25 108 ILE B N 1
ATOM 1923 C CA . ILE B 1 108 ? -16.172 -3.096 -2.781 1 92.25 108 ILE B CA 1
ATOM 1924 C C . ILE B 1 108 ? -15.977 -2.1 -3.92 1 92.25 108 ILE B C 1
ATOM 1926 O O . ILE B 1 108 ? -15.336 -2.416 -4.926 1 92.25 108 ILE B O 1
ATOM 1930 N N . GLU B 1 109 ? -16.5 -0.956 -3.676 1 92.5 109 GLU B N 1
ATOM 1931 C CA . GLU B 1 109 ? -16.438 0.049 -4.734 1 92.5 109 GLU B CA 1
ATOM 1932 C C . GLU B 1 109 ? -15.039 0.635 -4.863 1 92.5 109 GLU B C 1
ATOM 1934 O O . GLU B 1 109 ? -14.555 1.321 -3.959 1 92.5 109 GLU B O 1
ATOM 1939 N N . ASN B 1 110 ? -14.336 0.366 -5.934 1 93.62 110 ASN B N 1
ATOM 1940 C CA . ASN B 1 110 ? -13.062 0.935 -6.363 1 93.62 110 ASN B CA 1
ATOM 1941 C C . ASN B 1 110 ? -12.039 0.936 -5.234 1 93.62 110 ASN B C 1
ATOM 1943 O O . ASN B 1 110 ? -11.438 1.969 -4.934 1 93.62 110 ASN B O 1
ATOM 1947 N N . PRO B 1 111 ? -11.805 -0.207 -4.645 1 95.88 111 PRO B N 1
ATOM 1948 C CA . PRO B 1 111 ? -10.766 -0.262 -3.617 1 95.88 111 PRO B CA 1
ATOM 1949 C C . PRO B 1 111 ? -9.367 -0.018 -4.184 1 95.88 111 PRO B C 1
ATOM 1951 O O . PRO B 1 111 ? -9.062 -0.455 -5.297 1 95.88 111 PRO B O 1
ATOM 1954 N N . HIS B 1 112 ? -8.539 0.664 -3.402 1 96.94 112 HIS B N 1
ATOM 1955 C CA . HIS B 1 112 ? -7.25 1.035 -3.967 1 96.94 112 HIS B CA 1
ATOM 1956 C C . HIS B 1 112 ? -6.113 0.699 -3.008 1 96.94 112 HIS B C 1
ATOM 1958 O O . 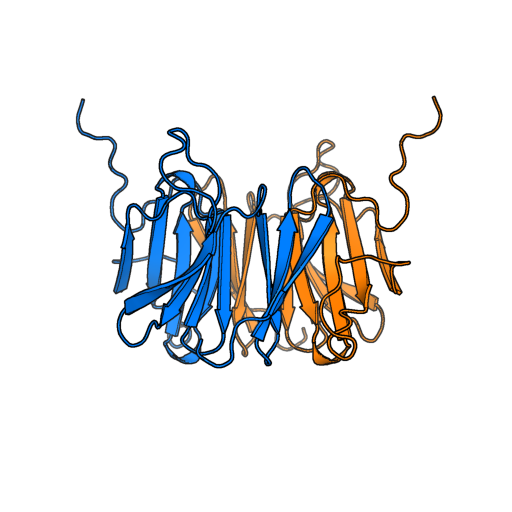HIS B 1 112 ? -5 0.385 -3.441 1 96.94 112 HIS B O 1
ATOM 1964 N N . SER B 1 113 ? -6.281 0.825 -1.697 1 97.81 113 SER B N 1
ATOM 1965 C CA . SER B 1 113 ? -5.297 0.516 -0.665 1 97.81 113 SER B CA 1
ATOM 1966 C C . SER B 1 113 ? -5.965 -0.047 0.585 1 97.81 113 SER B C 1
ATOM 1968 O O . SER B 1 113 ? -7.18 0.089 0.761 1 97.81 113 SER B O 1
ATOM 1970 N N . LEU B 1 114 ? -5.125 -0.711 1.409 1 97.25 114 LEU B N 1
ATOM 1971 C CA . LEU B 1 114 ? -5.711 -1.192 2.656 1 97.25 114 LEU B CA 1
ATOM 1972 C C . LEU B 1 114 ? -4.676 -1.196 3.777 1 97.25 114 LEU B C 1
ATOM 1974 O O . LEU B 1 114 ? -3.471 -1.161 3.516 1 97.25 114 LEU B O 1
ATOM 1978 N N . ALA B 1 115 ? -5.07 -1.085 4.953 1 97.06 115 ALA B N 1
ATOM 1979 C CA . ALA B 1 115 ? -4.348 -1.27 6.211 1 97.06 115 ALA B CA 1
ATOM 1980 C C . ALA B 1 115 ? -5.109 -2.201 7.148 1 97.06 115 ALA B C 1
ATOM 1982 O O . ALA B 1 115 ? -6.34 -2.273 7.102 1 97.06 115 ALA B O 1
ATOM 1983 N N . ILE B 1 116 ? -4.379 -2.926 7.938 1 95.31 116 ILE B N 1
ATOM 1984 C CA . ILE B 1 116 ? -5 -3.967 8.742 1 95.31 116 ILE B CA 1
ATOM 1985 C C . ILE B 1 116 ? -4.52 -3.857 10.188 1 95.31 116 ILE B C 1
ATOM 1987 O O . ILE B 1 116 ? -3.322 -3.709 10.445 1 95.31 116 ILE B O 1
ATOM 1991 N N . SER B 1 117 ? -5.457 -3.973 11.125 1 92.94 117 SER B N 1
ATOM 1992 C CA . SER B 1 117 ? -5.109 -3.963 12.539 1 92.94 117 SER B CA 1
ATOM 1993 C C . SER B 1 117 ? -4.77 -5.363 13.039 1 92.94 117 SER B C 1
ATOM 1995 O O . SER B 1 117 ? -5.098 -6.355 12.383 1 92.94 117 SER B O 1
ATOM 1997 N N . ASP B 1 118 ? -4.16 -5.348 14.188 1 90.62 118 ASP B N 1
ATOM 1998 C CA . ASP B 1 118 ? -3.826 -6.629 14.805 1 90.62 118 ASP B CA 1
ATOM 1999 C C . ASP B 1 118 ? -5.086 -7.438 15.117 1 90.62 118 ASP B C 1
ATOM 2001 O O . ASP B 1 118 ? -5.062 -8.664 15.07 1 90.62 118 ASP B O 1
ATOM 2005 N N . GLU B 1 119 ? -6.164 -6.793 15.328 1 87.69 119 GLU B N 1
ATOM 2006 C CA . GLU B 1 119 ? -7.391 -7.473 15.727 1 87.69 119 GLU B CA 1
ATOM 2007 C C . GLU B 1 119 ? -8.227 -7.852 14.508 1 87.69 119 GLU B C 1
ATOM 2009 O O . GLU B 1 119 ? -9.281 -8.484 14.641 1 87.69 119 GLU B O 1
ATOM 2014 N N . GLY B 1 120 ? -7.789 -7.375 13.336 1 88.06 120 GLY B N 1
ATOM 2015 C CA . GLY B 1 120 ? -8.461 -7.848 12.133 1 88.06 120 GLY B CA 1
ATOM 2016 C C . GLY B 1 120 ? -9.375 -6.809 11.516 1 88.06 120 GLY B C 1
ATOM 2017 O O . GLY B 1 120 ? -10.195 -7.129 10.656 1 88.06 120 GLY B O 1
ATOM 2018 N N . THR B 1 121 ? -9.312 -5.598 12.039 1 90.62 121 THR B N 1
ATOM 2019 C CA . THR B 1 121 ? -9.992 -4.5 11.359 1 90.62 121 THR B CA 1
ATOM 2020 C C . THR B 1 121 ? -9.242 -4.102 10.094 1 90.62 121 THR B C 1
ATOM 2022 O O . THR B 1 121 ? -8.031 -3.877 10.125 1 90.62 121 THR B O 1
ATOM 2025 N N . VAL B 1 122 ? -9.984 -4.027 8.961 1 93.81 122 VAL B N 1
ATOM 2026 C CA . VAL B 1 122 ? -9.398 -3.656 7.676 1 93.81 122 VAL B CA 1
ATOM 2027 C C . VAL B 1 122 ? -9.914 -2.285 7.246 1 93.81 122 VAL B C 1
ATOM 2029 O O . VAL B 1 122 ? -11.125 -2.047 7.242 1 93.81 122 VAL B O 1
ATOM 2032 N N . TYR B 1 123 ? -9.031 -1.408 7.016 1 94.75 1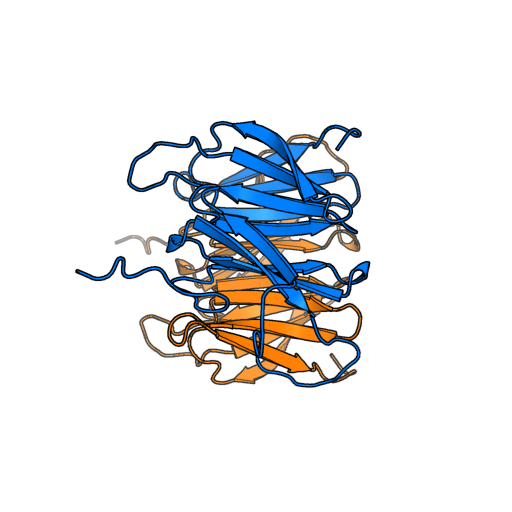23 TYR B N 1
ATOM 2033 C CA . TYR B 1 123 ? -9.352 -0.127 6.395 1 94.75 123 TYR B CA 1
ATOM 2034 C C . TYR B 1 123 ? -9.086 -0.165 4.895 1 94.75 123 TYR B C 1
ATOM 2036 O O . TYR B 1 123 ? -8.047 -0.665 4.457 1 94.75 123 TYR B O 1
ATOM 2044 N N . ILE B 1 124 ? -9.992 0.356 4.133 1 95.81 124 ILE B N 1
ATOM 2045 C CA . ILE B 1 124 ? -9.852 0.352 2.68 1 95.81 124 ILE B CA 1
ATOM 2046 C C . ILE B 1 124 ? -10.109 1.753 2.131 1 95.81 124 ILE B C 1
ATOM 2048 O O . ILE B 1 124 ? -11.117 2.379 2.469 1 95.81 124 ILE B O 1
ATOM 2052 N N . SER B 1 125 ? -9.148 2.258 1.405 1 95.56 125 SER B N 1
ATOM 2053 C CA . SER B 1 125 ? -9.422 3.488 0.67 1 95.56 125 SER B CA 1
ATOM 2054 C C . SER B 1 125 ? -10.125 3.195 -0.654 1 95.56 125 SER B C 1
ATOM 2056 O O . SER B 1 125 ? -9.781 2.23 -1.341 1 95.56 125 SER B O 1
ATOM 2058 N N . GLN B 1 126 ? -11.102 3.947 -0.971 1 93.44 126 GLN B N 1
ATOM 2059 C CA . GLN B 1 126 ? -11.836 3.869 -2.229 1 93.44 126 GLN B CA 1
ATOM 2060 C C . GLN B 1 126 ? -11.586 5.102 -3.092 1 93.44 126 GLN B C 1
ATOM 2062 O O . GLN B 1 126 ? -11.586 6.227 -2.59 1 93.44 126 GLN B O 1
ATOM 2067 N N . MET B 1 127 ? -11.211 4.781 -4.352 1 93 127 MET B N 1
ATOM 2068 C CA . MET B 1 127 ? -11.109 5.867 -5.32 1 93 127 MET B CA 1
ATOM 2069 C C . MET B 1 127 ? -12.422 6.055 -6.066 1 93 127 MET B C 1
ATOM 2071 O O . MET B 1 127 ? -12.883 5.152 -6.77 1 93 127 MET B O 1
ATOM 2075 N N . HIS B 1 128 ? -13.031 7.176 -5.875 1 88.81 128 HIS B N 1
ATOM 2076 C CA . HIS B 1 128 ? -14.352 7.434 -6.434 1 88.81 128 HIS B CA 1
ATOM 2077 C C . HIS B 1 128 ? -15.352 6.367 -6 1 88.81 128 HIS B C 1
ATOM 2079 O O . HIS B 1 128 ? -15.758 5.527 -6.809 1 88.81 128 HIS B O 1
ATOM 2085 N N . PRO B 1 129 ? -15.812 6.395 -4.754 1 86.56 129 PRO B N 1
ATOM 2086 C CA . PRO B 1 129 ? -15.805 7.637 -3.977 1 86.56 129 PRO B CA 1
ATOM 2087 C C . PRO B 1 129 ? -14.531 7.812 -3.158 1 86.56 129 PRO B C 1
ATOM 2089 O O . PRO B 1 129 ? -13.836 6.832 -2.867 1 86.56 129 PRO B O 1
ATOM 2092 N N . ASN B 1 130 ? -13.883 8.852 -2.957 1 88.94 130 ASN B N 1
ATOM 2093 C CA . ASN B 1 130 ? -12.68 9.281 -2.24 1 88.94 130 ASN B CA 1
ATOM 2094 C C . ASN B 1 130 ? -12.898 9.273 -0.731 1 88.94 130 ASN B C 1
ATOM 2096 O O . ASN B 1 130 ? -12.75 10.305 -0.074 1 88.94 130 ASN B O 1
ATOM 2100 N N . GLN B 1 131 ? -13.125 7.934 -0.249 1 89.62 131 GLN B N 1
ATOM 2101 C CA . GLN B 1 131 ? -13.383 7.742 1.174 1 89.62 131 GLN B CA 1
ATOM 2102 C C . GLN B 1 131 ? -12.656 6.512 1.707 1 89.62 131 GLN B C 1
ATOM 2104 O O . GLN B 1 131 ? -12.102 5.73 0.933 1 89.62 131 GLN B O 1
ATOM 2109 N N . ILE B 1 132 ? -12.625 6.371 2.959 1 92.88 132 ILE B N 1
ATOM 2110 C CA . ILE B 1 132 ? -12.07 5.211 3.65 1 92.88 132 ILE B CA 1
ATOM 2111 C C . ILE B 1 132 ? -13.188 4.457 4.371 1 92.88 132 ILE B C 1
ATOM 2113 O O . ILE B 1 132 ? -13.992 5.062 5.082 1 92.88 132 ILE B O 1
ATOM 2117 N N . ILE B 1 133 ? -13.266 3.172 4.145 1 90.38 133 ILE B N 1
ATOM 2118 C CA . ILE B 1 133 ? -14.258 2.361 4.852 1 90.38 133 ILE B CA 1
ATOM 2119 C C . ILE B 1 133 ? -13.547 1.382 5.781 1 90.38 133 ILE B C 1
ATOM 2121 O O . ILE B 1 133 ? -12.383 1.038 5.562 1 90.38 133 ILE B O 1
ATOM 2125 N N . GLN B 1 134 ? -14.227 0.988 6.805 1 90.81 134 GLN B N 1
ATOM 2126 C CA . GLN B 1 134 ? -13.734 0.023 7.785 1 90.81 134 GLN B CA 1
ATOM 2127 C C . GLN B 1 134 ? -14.547 -1.27 7.738 1 90.81 134 GLN B C 1
ATOM 2129 O O . GLN B 1 134 ? -15.781 -1.235 7.684 1 90.81 134 GLN B O 1
ATOM 2134 N N . ILE B 1 135 ? -13.766 -2.375 7.664 1 88 135 ILE B N 1
ATOM 2135 C CA . ILE B 1 135 ? -14.383 -3.695 7.645 1 88 135 ILE B CA 1
ATOM 2136 C C . ILE B 1 135 ? -13.773 -4.57 8.734 1 88 135 ILE B C 1
ATOM 2138 O O . ILE B 1 135 ? -12.555 -4.574 8.922 1 88 135 ILE B O 1
ATOM 2142 N N . SER B 1 136 ? -14.578 -5.281 9.484 1 84.81 136 SER B N 1
ATOM 2143 C CA . SER B 1 136 ? -14.078 -6.242 10.461 1 84.81 136 SER B CA 1
ATOM 2144 C C . SER B 1 136 ? -14.047 -7.652 9.883 1 84.81 136 SER B C 1
ATOM 2146 O O . SER B 1 136 ? -15.039 -8.133 9.336 1 84.81 136 SER B O 1
ATOM 2148 N N . LEU B 1 137 ? -12.781 -8.203 9.883 1 81.81 137 LEU B N 1
ATOM 2149 C CA . LEU B 1 137 ? -12.68 -9.594 9.445 1 81.81 137 LEU B CA 1
ATOM 2150 C C . LEU B 1 137 ? -13.109 -10.539 10.555 1 81.81 137 LEU B C 1
ATOM 2152 O O . LEU B 1 137 ? -12.797 -10.312 11.727 1 81.81 137 LEU B O 1
ATOM 2156 N N . PRO B 1 138 ? -13.984 -11.445 10.164 1 72.44 138 PRO B N 1
ATOM 2157 C CA . PRO B 1 138 ? -14.406 -12.398 11.188 1 72.44 138 PRO B CA 1
ATOM 2158 C C . PRO B 1 138 ? -13.234 -13.195 11.766 1 72.44 138 PRO B C 1
ATOM 2160 O O . PRO B 1 138 ? -12.203 -13.344 11.117 1 72.44 138 PRO B O 1
ATOM 2163 N N . ASP B 1 139 ? -13.109 -13.383 13.078 1 60.88 139 ASP B N 1
ATOM 2164 C CA . ASP B 1 139 ? -12.109 -14.156 13.812 1 60.88 139 ASP B CA 1
ATOM 2165 C C . ASP B 1 139 ? -11.672 -15.383 13.023 1 60.88 139 ASP B C 1
ATOM 2167 O O . ASP B 1 139 ? -10.539 -15.844 13.156 1 60.88 139 ASP B O 1
ATOM 2171 N N . GLN B 1 140 ? -12.383 -15.789 12.125 1 53.31 140 GLN B N 1
ATOM 2172 C CA . GLN B 1 140 ? -12.078 -17.047 11.453 1 53.31 140 GLN B CA 1
ATOM 2173 C C . GLN B 1 140 ? -11.188 -16.812 10.234 1 53.31 140 GLN B C 1
ATOM 2175 O O . GLN B 1 140 ? -10.789 -17.75 9.555 1 53.31 140 GLN B O 1
ATOM 2180 N N . ALA B 1 141 ? -10.93 -15.641 10.234 1 46.41 141 ALA B N 1
ATOM 2181 C CA . ALA B 1 141 ? -9.969 -15.406 9.156 1 46.41 141 ALA B CA 1
ATOM 2182 C C . ALA B 1 141 ? -8.547 -15.719 9.617 1 46.41 141 ALA B C 1
ATOM 2184 O O . ALA B 1 141 ? -8.219 -15.57 10.797 1 46.41 141 ALA B O 1
#

Nearest PDB structures (foldseek):
  4zov-assembly2_B  TM=7.094E-01  e=9.851E-03  Saccharomyces cerevisiae
  6jbu-assembly1_A  TM=5.146E-01  e=7.907E-03  Mus musculus
  5yyl-assembly1_A-2  TM=5.684E-01  e=8.403E-02  Apis mellifera
  7om8-assembly1_Z  TM=4.250E-01  e=6.744E-02  Sus scrofa
  7drq-assembly2_B  TM=5.050E-01  e=8.929E-01  Catenovulum maritimum

InterPro domains:
  IPR001258 NHL repeat [PF01436] (11-39)
  IPR001258 NHL repeat [PS51125] (7-42)
  IPR011042 Six-bladed beta-propeller, TolB-like [G3DSA:2.120.10.30] (2-141)

Sequence (282 aa):
MPSNEYGPSEFLIPHSLALIEDMNLICVADRENERVQCFSAGLAEGHRTIPAGIPITSAEQIGRVFAIREKKHYLVGVTGRDEEDQLPPQLFVMDMTNGKANTFIKGIENPHSLAISDEGTVYISQMHPNQIIQISLPDQAMPSNEYGPSEFLIPHSLALIEDMNLICVADRENERVQCFSAGLAEGHRTIPAGIPITSAEQIGRVFAIREKKHYLVGVTGRDEEDQLPPQLFVMDMTNGKANTFIKGIENPHSLAISDEGTVYISQMHPNQIIQISLPDQA

Organism: NCBI:txid53326